Protein AF-0000000083249581 (afdb_homodimer)

InterPro domains:
  IPR006015 Universal stress protein A family [PR01438] (3-21)
  IPR006015 Universal stress protein A family [PR01438] (103-115)
  IPR006015 Universal stress protein A family [PR01438] (121-143)
  IPR006016 UspA [PF00582] (4-143)
  IPR014729 Rossmann-like alpha/beta/alpha sandwich fold [G3DSA:3.40.50.620] (2-143)

Secondary structure (DSSP, 8-state):
--EEEEEEE--SSHHHHHHHHHHHHHHHTTSEEEEEEEEEE---EEEETTEEEEPPHHHHHHHHHHHHHHHHHHHHHHTT-TTEEEEEEES-HHHHHHHHHHHTT-SEEEEES--TT--TT-SS-HHHHHHHHH-SS-EEEE-/--EEEEEEE--SSHHHHHHHHHHHHHHHTTSEEEEEEEEEE---EEEETTEEEEPPHHHHHHHHHHHHHHHHHHHHHHTT-TTEEEEEEES-HHHHHHHHHHHTT-SEEEEES--TT--TT-SS-HHHHHHHHH-SS-EEEE-

Nearest PDB structures (foldseek):
  3hgm-assembly1_B  TM=8.437E-01  e=1.711E-11  Halomonas elongata
  3hgm-assembly2_D  TM=8.242E-01  e=2.686E-11  Halomonas elongata
  3hgm-assembly2_C  TM=8.349E-01  e=7.052E-11  Halomonas elongata
  1mjh-assembly1_B  TM=8.431E-01  e=8.136E-10  Methanocaldococcus jannaschii
  3s3t-assembly1_A  TM=7.677E-01  e=1.258E-10  Lactiplantibacillus plantarum

Structure (mmCIF, N/CA/C/O backbone):
data_AF-0000000083249581-model_v1
#
loop_
_entity.id
_entity.type
_entity.pdbx_description
1 polymer 'Nucleotide-binding universal stress UspA family protein'
#
loop_
_atom_site.group_PDB
_atom_site.id
_atom_site.type_symbol
_atom_site.label_atom_id
_atom_site.label_alt_id
_atom_site.label_comp_id
_atom_site.label_asym_id
_atom_site.label_entity_id
_atom_site.label_seq_id
_atom_site.pdbx_PDB_ins_code
_atom_site.Cartn_x
_atom_site.Cartn_y
_atom_site.Cartn_z
_atom_site.occupancy
_atom_site.B_iso_or_equiv
_atom_site.auth_seq_id
_atom_site.auth_comp_id
_atom_site.auth_asym_id
_atom_site.auth_atom_id
_atom_site.pdbx_PDB_model_num
ATOM 1 N N . MET A 1 1 ? -1.141 10.315 -16.444 1 80.15 1 MET A N 1
ATOM 2 C CA . MET A 1 1 ? -0.733 10.353 -15.042 1 80.15 1 MET A CA 1
ATOM 3 C C . MET A 1 1 ? -1.439 9.265 -14.24 1 80.15 1 MET A C 1
ATOM 5 O O . MET A 1 1 ? -2.608 8.964 -14.489 1 80.15 1 MET A O 1
ATOM 9 N N . LEU A 1 2 ? -0.622 8.545 -13.414 1 88.53 2 LEU A N 1
ATOM 10 C CA . LEU A 1 2 ? -1.16 7.37 -12.737 1 88.53 2 LEU A CA 1
ATOM 11 C C . LEU A 1 2 ? -1.996 7.774 -11.527 1 88.53 2 LEU A C 1
ATOM 13 O O . LEU A 1 2 ? -3.079 7.228 -11.305 1 88.53 2 LEU A O 1
ATOM 17 N N . PHE A 1 3 ? -1.445 8.851 -10.823 1 94.12 3 PHE A N 1
ATOM 18 C CA . PHE A 1 3 ? -2.139 9.336 -9.636 1 94.12 3 PHE A CA 1
ATOM 19 C C . PHE A 1 3 ? -2.346 10.844 -9.708 1 94.12 3 PHE A C 1
ATOM 21 O O . PHE A 1 3 ? -1.385 11.613 -9.624 1 94.12 3 PHE A O 1
ATOM 28 N N . SER A 1 4 ? -3.568 11.295 -9.754 1 96.62 4 SER A N 1
ATOM 29 C CA . SER A 1 4 ? -3.852 12.722 -9.851 1 96.62 4 SER A CA 1
ATOM 30 C C . SER A 1 4 ? -3.38 13.466 -8.606 1 96.62 4 SER A C 1
ATOM 32 O O . SER A 1 4 ? -2.707 14.494 -8.708 1 96.62 4 SER A O 1
ATOM 34 N N . HIS A 1 5 ? -3.688 12.913 -7.495 1 98.43 5 HIS A N 1
ATOM 35 C CA . HIS A 1 5 ? -3.352 13.526 -6.215 1 98.43 5 HIS A CA 1
ATOM 36 C C . HIS A 1 5 ? -2.833 12.487 -5.227 1 98.43 5 HIS A C 1
ATOM 38 O O . HIS A 1 5 ? -3.548 11.546 -4.875 1 98.43 5 HIS A O 1
ATOM 44 N N . VAL A 1 6 ? -1.594 12.684 -4.803 1 98.75 6 VAL A N 1
ATOM 45 C CA . VAL A 1 6 ? -0.974 11.836 -3.789 1 98.75 6 VAL A CA 1
ATOM 46 C C . VA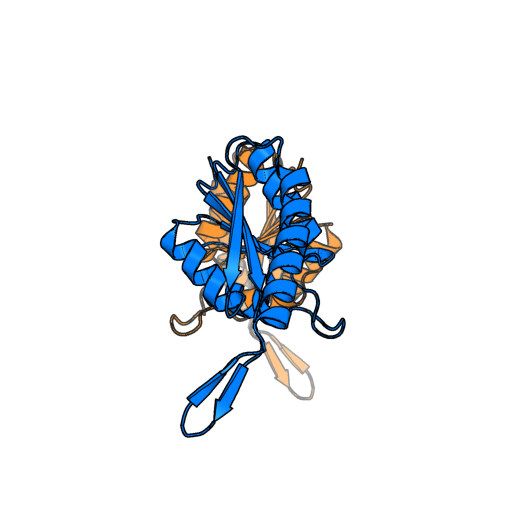L A 1 6 ?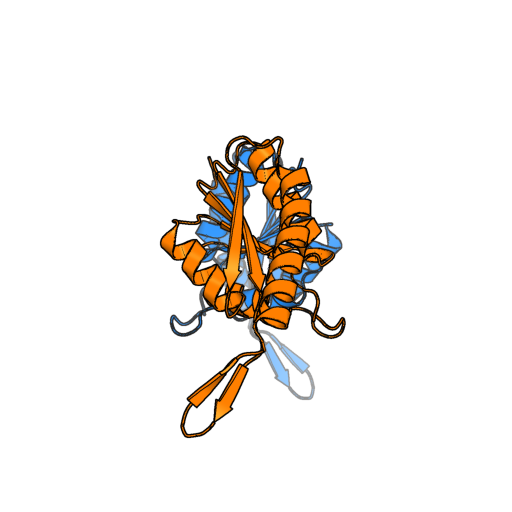 -0.987 12.55 -2.44 1 98.75 6 VAL A C 1
ATOM 48 O O . VAL A 1 6 ? -0.645 13.732 -2.352 1 98.75 6 VAL A O 1
ATOM 51 N N . VAL A 1 7 ? -1.428 11.817 -1.464 1 98.92 7 VAL A N 1
ATOM 52 C CA . VAL A 1 7 ? -1.401 12.321 -0.095 1 98.92 7 VAL A CA 1
ATOM 53 C C . VAL A 1 7 ? -0.457 11.469 0.751 1 98.92 7 VAL A C 1
ATOM 55 O O . VAL A 1 7 ? -0.512 10.238 0.704 1 98.92 7 VAL A O 1
ATOM 58 N N . THR A 1 8 ? 0.414 12.105 1.499 1 98.88 8 THR A N 1
ATOM 59 C CA . THR A 1 8 ? 1.308 11.362 2.38 1 98.88 8 THR A CA 1
ATOM 60 C C . THR A 1 8 ? 1.216 11.885 3.811 1 98.88 8 THR A C 1
ATOM 62 O O . THR A 1 8 ? 1.082 13.091 4.029 1 98.88 8 THR A O 1
ATOM 65 N N . ALA A 1 9 ? 1.216 10.945 4.731 1 98.75 9 ALA A N 1
ATOM 66 C CA . ALA A 1 9 ? 1.284 11.281 6.151 1 98.75 9 ALA A CA 1
ATOM 67 C C . ALA A 1 9 ? 2.728 11.504 6.593 1 98.75 9 ALA A C 1
ATOM 69 O O . ALA A 1 9 ? 3.631 10.773 6.179 1 98.75 9 ALA A O 1
ATOM 70 N N . PHE A 1 10 ? 2.93 12.496 7.455 1 98.83 10 PHE A N 1
ATOM 71 C CA . PHE A 1 10 ? 4.287 12.826 7.875 1 98.83 10 PHE A CA 1
ATOM 72 C C . PHE A 1 10 ? 4.327 13.163 9.361 1 98.83 10 PHE A C 1
ATOM 74 O O . PHE A 1 10 ? 3.661 14.099 9.808 1 98.83 10 PHE A O 1
ATOM 81 N N . ASP A 1 11 ? 5.104 12.432 10.105 1 98.03 11 ASP A N 1
ATOM 82 C CA . ASP A 1 11 ? 5.182 12.703 11.538 1 98.03 11 ASP A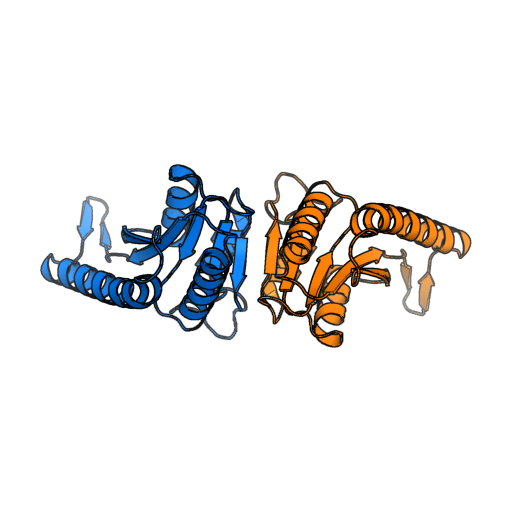 CA 1
ATOM 83 C C . ASP A 1 11 ? 6.633 12.842 11.992 1 98.03 11 ASP A C 1
ATOM 85 O O . ASP A 1 11 ? 6.912 12.875 13.193 1 98.03 11 ASP A O 1
ATOM 89 N N . GLY A 1 12 ? 7.576 12.783 11.014 1 98 12 GLY A N 1
ATOM 90 C CA . GLY A 1 12 ? 8.984 12.975 11.321 1 98 12 GLY A CA 1
ATOM 91 C C . GLY A 1 12 ? 9.711 11.678 11.622 1 98 12 GLY A C 1
ATOM 92 O O . GLY A 1 12 ? 10.926 11.676 11.833 1 98 12 GLY A O 1
ATOM 93 N N . SER A 1 13 ? 9.013 10.544 11.715 1 97.44 13 SER A N 1
ATOM 94 C CA . SER A 1 13 ? 9.664 9.252 11.91 1 97.44 13 SER A CA 1
ATOM 95 C C . SER A 1 13 ? 10.484 8.856 10.687 1 97.44 13 SER A C 1
ATOM 97 O O . SER A 1 13 ? 10.342 9.453 9.617 1 97.44 13 SER A O 1
ATOM 99 N N . VAL A 1 14 ? 11.298 7.919 10.801 1 96.89 14 VAL A N 1
ATOM 100 C CA . VAL A 1 14 ? 12.146 7.411 9.728 1 96.89 14 VAL A CA 1
ATOM 101 C C . VAL A 1 14 ? 11.278 6.92 8.572 1 96.89 14 VAL A C 1
ATOM 103 O O . VAL A 1 14 ? 11.549 7.23 7.409 1 96.89 14 VAL A O 1
ATOM 106 N N . GLN A 1 15 ? 10.183 6.264 8.911 1 97.44 15 GLN A N 1
ATOM 107 C CA . GLN A 1 15 ? 9.347 5.708 7.852 1 97.44 15 GLN A CA 1
ATOM 108 C C . GLN A 1 15 ? 8.521 6.798 7.174 1 97.44 15 GLN A C 1
ATOM 110 O O . GLN A 1 15 ? 8.189 6.687 5.992 1 97.44 15 GLN A O 1
ATOM 115 N N . ALA A 1 16 ? 8.168 7.814 7.941 1 98.5 16 ALA A N 1
ATOM 116 C CA . ALA A 1 16 ? 7.467 8.932 7.314 1 98.5 16 ALA A CA 1
ATOM 117 C C . ALA A 1 16 ? 8.362 9.642 6.302 1 98.5 16 ALA A C 1
ATOM 119 O O . ALA A 1 16 ? 7.897 10.062 5.24 1 98.5 16 ALA A O 1
ATOM 120 N N . TRP A 1 17 ? 9.625 9.763 6.621 1 98.73 17 TRP A N 1
ATOM 121 C CA . TRP A 1 17 ? 10.573 10.359 5.685 1 98.73 17 TRP A CA 1
ATOM 122 C C . TRP A 1 17 ? 10.719 9.496 4.436 1 98.73 17 TRP A C 1
ATOM 124 O O . TRP A 1 17 ? 10.734 10.012 3.316 1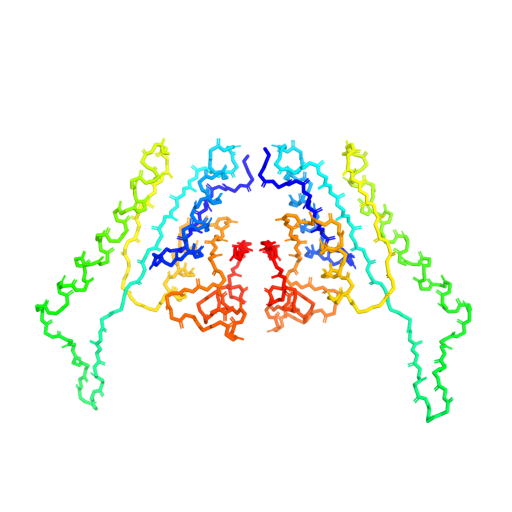 98.73 17 TRP A O 1
ATOM 134 N N . ARG A 1 18 ? 10.811 8.251 4.59 1 98.27 18 ARG A N 1
ATOM 135 C CA . ARG A 1 18 ? 10.897 7.348 3.446 1 98.27 18 ARG A CA 1
ATOM 136 C C . ARG A 1 18 ? 9.642 7.436 2.584 1 98.27 18 ARG A C 1
ATOM 138 O O . ARG A 1 18 ? 9.727 7.454 1.354 1 98.27 18 ARG A O 1
ATOM 145 N N . ALA A 1 19 ? 8.495 7.477 3.262 1 98.74 19 ALA A N 1
ATOM 146 C CA . ALA A 1 19 ? 7.235 7.611 2.536 1 98.74 19 ALA A CA 1
ATOM 147 C C . ALA A 1 19 ? 7.205 8.899 1.719 1 98.74 19 ALA A C 1
ATOM 149 O O . ALA A 1 19 ? 6.788 8.897 0.559 1 98.74 19 ALA A O 1
ATOM 150 N N . LEU A 1 20 ? 7.646 9.948 2.333 1 98.84 20 LEU A N 1
ATOM 151 C CA . LEU A 1 20 ? 7.7 11.228 1.636 1 98.84 20 LEU A CA 1
ATOM 152 C C . LEU A 1 20 ? 8.628 11.152 0.429 1 98.84 20 LEU A C 1
ATOM 154 O O . LEU A 1 20 ? 8.305 11.671 -0.642 1 98.84 20 LEU A O 1
ATOM 158 N N . GLU A 1 21 ? 9.758 10.507 0.6 1 98.26 21 GLU A N 1
ATOM 159 C CA . GLU A 1 21 ? 10.7 10.369 -0.507 1 98.26 21 GLU A CA 1
ATOM 160 C C . GLU A 1 21 ? 10.072 9.613 -1.675 1 98.26 21 GLU A C 1
ATOM 162 O O . GLU A 1 21 ? 10.262 9.984 -2.835 1 98.26 21 GLU A O 1
ATOM 167 N N . TYR A 1 22 ? 9.334 8.588 -1.366 1 97.66 22 TYR A N 1
ATOM 168 C CA . TYR A 1 22 ? 8.637 7.855 -2.417 1 97.66 22 TYR A CA 1
ATOM 169 C C . TYR A 1 22 ? 7.604 8.738 -3.106 1 97.66 22 TYR A C 1
ATOM 171 O O . TYR A 1 22 ? 7.5 8.74 -4.334 1 97.66 22 TYR A O 1
ATOM 179 N N . ALA A 1 23 ? 6.857 9.461 -2.315 1 98.3 23 ALA A N 1
ATOM 180 C CA . ALA A 1 23 ? 5.846 10.356 -2.873 1 98.3 23 ALA A CA 1
ATOM 181 C C . ALA A 1 23 ? 6.483 11.402 -3.784 1 98.3 23 ALA A C 1
ATOM 183 O O . ALA A 1 23 ? 5.954 11.705 -4.856 1 98.3 23 ALA A O 1
ATOM 184 N N . ILE A 1 24 ? 7.612 11.902 -3.359 1 98.21 24 ILE A N 1
ATOM 185 C CA . ILE A 1 24 ? 8.353 12.882 -4.146 1 98.21 24 ILE A CA 1
ATOM 186 C C . ILE A 1 24 ? 8.797 12.255 -5.466 1 98.21 24 ILE A C 1
ATOM 188 O O . ILE A 1 24 ? 8.65 12.862 -6.529 1 98.21 24 ILE A O 1
ATOM 192 N N . LYS A 1 25 ? 9.304 11.062 -5.416 1 96.16 25 LYS A N 1
ATOM 193 C CA . LYS A 1 25 ? 9.771 10.381 -6.62 1 96.16 25 LYS A CA 1
ATOM 194 C C . LYS A 1 25 ? 8.623 10.146 -7.599 1 96.16 25 LYS A C 1
ATOM 196 O O . LYS A 1 25 ? 8.807 10.244 -8.814 1 96.16 25 LYS A O 1
ATOM 201 N N . LEU A 1 26 ? 7.437 9.834 -7.055 1 95.31 26 LEU A N 1
ATOM 202 C CA . LEU A 1 26 ? 6.272 9.682 -7.92 1 95.31 26 LEU A CA 1
ATOM 203 C C . LEU A 1 26 ? 5.954 10.988 -8.639 1 95.31 26 LEU A C 1
ATOM 205 O O . LEU A 1 26 ? 5.662 10.987 -9.837 1 95.31 26 LEU A O 1
ATOM 209 N N . ALA A 1 27 ? 6.035 12.048 -7.93 1 95.68 27 ALA A N 1
ATOM 210 C CA . ALA A 1 27 ? 5.769 13.362 -8.509 1 95.68 27 ALA A CA 1
ATOM 211 C C . ALA A 1 27 ? 6.845 13.744 -9.521 1 95.68 27 ALA A C 1
ATOM 213 O O . ALA A 1 27 ? 6.535 14.222 -10.615 1 95.68 27 ALA A O 1
ATOM 214 N N . GLU A 1 28 ? 8.076 13.462 -9.162 1 94.45 28 GLU A N 1
ATOM 215 C CA . GLU A 1 28 ? 9.21 13.823 -10.008 1 94.45 28 GLU A CA 1
ATOM 216 C C . GLU A 1 28 ? 9.188 13.048 -11.322 1 94.45 28 GLU A C 1
ATOM 218 O O . GLU A 1 28 ? 9.674 13.535 -12.345 1 94.45 28 GLU A O 1
ATOM 223 N N . ASN A 1 29 ? 8.608 11.92 -11.273 1 91.27 29 ASN A N 1
ATOM 224 C CA . ASN A 1 29 ? 8.583 11.072 -12.461 1 91.27 29 ASN A CA 1
ATOM 225 C C . ASN A 1 29 ? 7.268 11.212 -13.222 1 91.27 29 ASN A C 1
ATOM 227 O O . ASN A 1 29 ? 6.937 10.371 -14.059 1 91.27 29 ASN A O 1
ATOM 231 N N . GLY A 1 30 ? 6.465 12.195 -12.81 1 90.24 30 GLY A N 1
ATOM 232 C CA . GLY A 1 30 ? 5.256 12.519 -13.549 1 90.24 30 GLY A CA 1
ATOM 233 C C . GLY A 1 30 ? 4.109 11.567 -13.266 1 90.24 30 GLY A C 1
ATOM 234 O O . GLY A 1 30 ? 3.169 11.466 -14.058 1 90.24 30 GLY A O 1
ATOM 235 N N . LEU A 1 31 ? 4.16 10.865 -12.2 1 92.95 31 LEU A N 1
ATOM 236 C CA . LEU A 1 31 ? 3.105 9.904 -11.895 1 92.95 31 LEU A CA 1
ATOM 237 C C . LEU A 1 31 ? 2.08 10.508 -10.94 1 92.95 31 LEU A C 1
ATOM 239 O O . LEU A 1 31 ? 0.977 9.977 -10.79 1 92.95 31 LEU A O 1
ATOM 243 N N . ALA A 1 32 ? 2.526 11.562 -10.266 1 94.98 32 ALA A N 1
ATOM 244 C CA . ALA A 1 32 ? 1.623 12.306 -9.392 1 94.98 32 ALA A CA 1
ATOM 245 C C . ALA A 1 32 ? 1.511 13.763 -9.832 1 94.98 32 ALA A C 1
ATOM 247 O O . ALA A 1 32 ? 2.524 14.436 -10.036 1 94.98 32 ALA A O 1
ATOM 248 N N . GLU A 1 33 ? 0.348 14.2 -9.954 1 96.03 33 GLU A N 1
ATOM 249 C CA . GLU A 1 33 ? 0.143 15.589 -10.353 1 96.03 33 GLU A CA 1
ATOM 250 C C . GLU A 1 33 ? 0.302 16.534 -9.165 1 96.03 33 GLU A C 1
ATOM 252 O O . GLU A 1 33 ? 0.879 17.615 -9.298 1 96.03 33 GLU A O 1
ATOM 257 N N . ARG A 1 34 ? -0.257 16.156 -8.117 1 97.83 34 ARG A N 1
ATOM 258 C CA . ARG A 1 34 ? -0.232 16.938 -6.885 1 97.83 34 ARG A CA 1
ATOM 259 C C . ARG A 1 34 ? 0.229 16.088 -5.706 1 97.83 34 ARG A C 1
ATOM 261 O O . ARG A 1 34 ? -0.067 14.893 -5.642 1 97.83 34 ARG A O 1
ATOM 268 N N . LEU A 1 35 ? 0.924 16.743 -4.81 1 98.69 35 LEU A N 1
ATOM 269 C CA . LEU A 1 35 ? 1.357 16.092 -3.578 1 98.69 35 LEU A CA 1
ATOM 270 C C . LEU A 1 35 ? 0.933 16.903 -2.358 1 98.69 35 LEU A C 1
ATOM 272 O O . LEU A 1 35 ? 1.23 18.096 -2.266 1 98.69 35 LEU A O 1
ATOM 276 N N . SER A 1 36 ? 0.183 16.293 -1.5 1 98.9 36 SER A N 1
ATOM 277 C CA . SER A 1 36 ? -0.095 16.887 -0.196 1 98.9 36 SER A CA 1
ATOM 278 C C . SER A 1 36 ? 0.652 16.156 0.915 1 98.9 36 SER A C 1
ATOM 280 O O . SER A 1 36 ? 0.554 14.933 1.035 1 98.9 36 SER A O 1
ATOM 282 N N . VAL A 1 37 ? 1.391 16.901 1.689 1 98.93 37 VAL A N 1
ATOM 283 C CA . VAL A 1 37 ? 2.05 16.378 2.881 1 98.93 37 VAL A CA 1
ATOM 284 C C . VAL A 1 37 ? 1.265 16.784 4.126 1 98.93 37 VAL A C 1
ATOM 286 O O . VAL A 1 37 ? 1.13 17.974 4.421 1 98.93 37 VAL A O 1
ATOM 289 N N . VAL A 1 38 ? 0.8 15.793 4.864 1 98.9 38 VAL A N 1
ATOM 290 C CA . VAL A 1 38 ? -0.147 16.052 5.944 1 98.9 38 VAL A CA 1
ATOM 291 C C . VAL A 1 38 ? 0.489 15.697 7.285 1 98.9 38 VAL A C 1
ATOM 293 O O . VAL A 1 38 ? 1.002 14.589 7.462 1 98.9 38 VAL A O 1
ATOM 296 N N . HIS A 1 39 ? 0.474 16.585 8.171 1 98.83 39 HIS A N 1
ATOM 297 C CA . HIS A 1 39 ? 0.806 16.331 9.569 1 98.83 39 HIS A CA 1
ATOM 298 C C . HIS A 1 39 ? -0.386 16.608 10.478 1 98.83 39 HIS A C 1
ATOM 300 O O . HIS A 1 39 ? -1.026 17.656 10.367 1 98.83 39 HIS A O 1
ATOM 306 N N . VAL A 1 40 ? -0.663 15.659 11.334 1 98.22 40 VAL A N 1
ATOM 307 C CA . VAL A 1 40 ? -1.753 15.78 12.296 1 98.22 40 VAL A CA 1
ATOM 308 C C . VAL A 1 40 ? -1.191 15.796 13.715 1 98.22 40 VAL A C 1
ATOM 310 O O . VAL A 1 40 ? -0.411 14.918 14.09 1 98.22 40 VAL A O 1
ATOM 313 N N . TYR A 1 41 ? -1.508 16.761 14.447 1 96.05 41 TYR A N 1
ATOM 314 C CA . TYR A 1 41 ? -1.096 16.814 15.845 1 96.05 41 TYR A CA 1
ATOM 315 C C . TYR A 1 41 ? -2.308 16.827 16.77 1 96.05 41 TYR A C 1
ATOM 317 O O . TYR A 1 41 ? -3.422 17.135 16.34 1 96.05 41 TYR A O 1
ATOM 325 N N . ASN A 1 42 ? -2.08 16.358 17.951 1 90.62 42 ASN A N 1
ATOM 326 C CA . ASN A 1 42 ? -3.164 16.301 18.926 1 90.62 42 ASN A CA 1
ATOM 327 C C . ASN A 1 42 ? -2.879 17.188 20.134 1 90.62 42 ASN A C 1
ATOM 329 O O . ASN A 1 42 ? -1.735 17.283 20.584 1 90.62 42 ASN A O 1
ATOM 333 N N . VAL A 1 43 ? -3.884 17.821 20.636 1 89.08 43 VAL A N 1
ATOM 334 C CA . VAL A 1 43 ? -3.831 18.589 21.876 1 89.08 43 VAL A CA 1
ATOM 335 C C . VAL A 1 43 ? -4.474 17.789 23.007 1 89.08 43 VAL A C 1
ATOM 337 O O . VAL A 1 43 ? -5.624 17.359 22.895 1 89.08 43 VAL A O 1
ATOM 340 N N . PRO A 1 44 ? -3.687 17.582 24.067 1 88.38 44 PRO A N 1
ATOM 341 C CA . PRO A 1 44 ? -4.271 16.858 25.198 1 88.38 44 PRO A CA 1
ATOM 342 C C . PRO A 1 44 ? -5.509 17.549 25.765 1 88.38 44 PRO A C 1
ATOM 344 O O . PRO A 1 44 ? -5.568 18.78 25.808 1 88.38 44 PRO A O 1
ATOM 347 N N . TYR A 1 45 ? -6.523 16.764 26.034 1 86.05 45 TYR A N 1
ATOM 348 C CA . TYR A 1 45 ? -7.72 17.291 26.681 1 86.05 45 TYR A CA 1
ATOM 349 C C . TYR A 1 45 ? -8.283 16.291 27.683 1 86.05 45 TYR A C 1
ATOM 351 O O . TYR A 1 45 ? -7.906 15.117 27.677 1 86.05 45 TYR A O 1
ATOM 359 N N . MET A 1 46 ? -8.942 16.731 28.737 1 89.4 46 MET A N 1
ATOM 360 C CA . MET A 1 46 ? -9.658 15.916 29.713 1 89.4 46 MET A CA 1
ATOM 361 C C . MET A 1 46 ? -11.161 16.157 29.626 1 89.4 46 MET A C 1
ATOM 363 O O . MET A 1 46 ? -11.601 17.289 29.417 1 89.4 46 MET A O 1
ATOM 367 N N . VAL A 1 47 ? -11.839 15.026 29.545 1 87.49 47 VAL A N 1
ATOM 368 C CA . VAL A 1 47 ? -13.294 15.143 29.53 1 87.49 47 VAL A CA 1
ATOM 369 C C . VAL A 1 47 ? -13.841 14.959 30.944 1 87.49 47 VAL A C 1
ATOM 371 O O . VAL A 1 47 ? -13.566 13.949 31.596 1 87.49 47 VAL A O 1
ATOM 374 N N . VAL A 1 48 ? -14.435 15.946 31.45 1 90.07 48 VAL A N 1
ATOM 375 C CA . VAL A 1 48 ? -15.159 15.875 32.715 1 90.07 48 VAL A CA 1
ATOM 376 C C . VAL A 1 48 ? -16.661 15.964 32.456 1 90.07 48 VAL A C 1
ATOM 378 O O . VAL A 1 48 ? -17.089 16.439 31.402 1 90.07 48 VAL A O 1
ATOM 381 N N . PRO A 1 49 ? -17.443 15.249 33.303 1 88.52 49 PRO A N 1
ATOM 382 C CA . PRO A 1 49 ? -18.889 15.156 33.092 1 88.52 49 PRO A CA 1
ATOM 383 C C . PRO A 1 49 ? -19.489 16.444 32.533 1 88.52 49 PRO A C 1
ATOM 385 O O . PRO A 1 49 ? -20.409 16.396 31.713 1 88.52 49 PRO A O 1
ATOM 388 N N . GLU A 1 50 ? -18.914 17.665 32.881 1 89.59 50 GLU A N 1
ATOM 389 C CA . GLU A 1 50 ? -19.565 18.921 32.52 1 89.59 50 GLU A CA 1
ATOM 390 C C . GLU A 1 50 ? -18.789 19.65 31.427 1 89.59 50 GLU A C 1
ATOM 392 O O . GLU A 1 50 ? -19.265 20.647 30.88 1 89.59 50 GLU A O 1
ATOM 397 N N . ALA A 1 51 ? -17.637 19.243 31.1 1 89.68 51 ALA A N 1
ATOM 398 C CA . ALA A 1 51 ? -16.866 20.031 30.141 1 89.68 51 ALA A CA 1
ATOM 399 C C . ALA A 1 51 ? -15.679 19.235 29.607 1 89.68 51 ALA A C 1
ATOM 401 O O . ALA A 1 51 ? -15.283 18.227 30.197 1 89.68 51 ALA A O 1
ATOM 402 N N . THR A 1 52 ? -15.209 19.594 28.385 1 87.06 52 THR A N 1
ATOM 403 C CA . THR A 1 52 ? -13.887 19.204 27.908 1 87.06 52 THR A CA 1
ATOM 404 C C . THR A 1 52 ? -12.857 20.286 28.223 1 87.06 52 THR A C 1
ATOM 406 O O . THR A 1 52 ? -13.045 21.451 27.866 1 87.06 52 THR A O 1
ATOM 409 N N . ILE A 1 53 ? -11.864 19.993 29.015 1 89.47 53 ILE A N 1
ATOM 410 C CA . ILE A 1 53 ? -10.813 20.932 29.391 1 89.47 53 ILE A CA 1
ATOM 411 C C . ILE A 1 53 ? -9.565 20.673 28.551 1 89.47 53 ILE A C 1
ATOM 413 O O . ILE A 1 53 ? -9.001 19.577 28.589 1 89.47 53 ILE A O 1
ATOM 417 N N . TYR A 1 54 ? -9.211 21.754 27.834 1 86.69 54 TYR A N 1
ATOM 418 C CA . TYR A 1 54 ? -8.016 21.654 27.004 1 86.69 54 TYR A CA 1
ATOM 419 C C . TYR A 1 54 ? -6.786 22.146 27.757 1 86.69 54 TYR A C 1
ATOM 421 O O . TYR A 1 54 ? -6.903 22.915 28.714 1 86.69 54 TYR A O 1
ATOM 429 N N . ALA A 1 55 ? -5.694 21.718 27.259 1 89.19 55 ALA A N 1
ATOM 430 C CA . ALA A 1 55 ? -4.429 22.209 27.799 1 89.19 55 ALA A CA 1
ATOM 431 C C . ALA A 1 55 ? -4.369 23.733 27.755 1 89.19 55 ALA A C 1
ATOM 433 O O . ALA A 1 55 ? -5.053 24.365 26.946 1 89.19 55 ALA A O 1
ATOM 434 N N . PRO A 1 56 ? -3.523 24.321 28.68 1 91.72 56 PRO A N 1
ATOM 435 C CA . PRO A 1 56 ? -3.367 25.778 28.662 1 91.72 56 PRO A CA 1
ATOM 436 C C . PRO A 1 56 ? -2.946 26.309 27.293 1 91.72 56 PRO A C 1
ATOM 438 O O . PRO A 1 56 ? -2.301 25.595 26.522 1 91.72 56 PRO A O 1
ATOM 441 N N . ALA A 1 57 ? -3.322 27.51 26.97 1 92.57 57 ALA A N 1
ATOM 442 C CA . ALA A 1 57 ? -3.08 28.151 25.68 1 92.57 57 ALA A CA 1
ATOM 443 C C . ALA A 1 57 ? -1.599 28.107 25.315 1 92.57 57 ALA A C 1
ATOM 445 O O . ALA A 1 57 ? -1.246 27.92 24.148 1 92.57 57 ALA A O 1
ATOM 446 N N . GLU A 1 58 ? -0.833 28.3 26.344 1 94.23 58 GLU A N 1
ATOM 447 C CA . GLU A 1 58 ? 0.608 28.296 26.109 1 94.23 58 GLU A CA 1
ATOM 448 C C . GLU A 1 58 ? 1.084 26.929 25.624 1 94.23 58 GLU A C 1
ATOM 450 O O . GLU A 1 58 ? 1.911 26.841 24.714 1 94.23 58 GLU A O 1
ATOM 455 N N . LEU A 1 59 ? 0.554 25.943 26.206 1 93.39 59 LEU A N 1
ATOM 456 C CA . LEU A 1 59 ? 0.921 24.588 25.813 1 93.39 59 LEU A CA 1
ATOM 457 C C . LEU A 1 59 ? 0.381 24.259 24.425 1 93.39 59 LEU A C 1
ATOM 459 O O . LEU A 1 59 ? 1.06 23.608 23.628 1 93.39 59 LEU A O 1
ATOM 463 N N . GLN A 1 60 ? -0.743 24.698 24.152 1 94.28 60 GLN A N 1
ATOM 464 C CA . GLN A 1 60 ? -1.331 24.496 22.832 1 94.28 60 GLN A CA 1
ATOM 465 C C . GLN A 1 60 ? -0.483 25.153 21.746 1 94.28 60 GLN A C 1
ATOM 467 O O . GLN A 1 60 ? -0.244 24.558 20.693 1 94.28 60 GLN A O 1
ATOM 472 N N . LYS A 1 61 ? -0.064 26.345 22.003 1 96.01 61 LYS A N 1
ATOM 473 C CA . LYS A 1 61 ? 0.77 27.067 21.046 1 96.01 61 LYS A CA 1
ATOM 474 C C . LYS A 1 61 ? 2.098 26.348 20.823 1 96.01 61 LYS A C 1
ATOM 476 O O . LYS A 1 61 ? 2.587 26.273 19.694 1 96.01 61 LYS A O 1
ATOM 481 N N . GLU A 1 62 ? 2.611 25.89 21.869 1 95.88 62 GLU A N 1
ATOM 482 C CA . GLU A 1 62 ? 3.867 25.152 21.763 1 95.88 62 GLU A CA 1
ATOM 483 C C . GLU A 1 62 ? 3.71 23.92 20.877 1 95.88 62 GLU A C 1
ATOM 485 O O . GLU A 1 62 ? 4.576 23.631 20.048 1 95.88 62 GLU A O 1
ATOM 490 N N . MET A 1 63 ? 2.638 23.223 21.06 1 95.61 63 MET A N 1
ATOM 491 C CA . MET A 1 63 ? 2.375 22.03 20.261 1 95.61 63 MET A CA 1
ATOM 492 C C . MET A 1 63 ? 2.186 22.39 18.791 1 95.61 63 MET A C 1
ATOM 494 O O . MET A 1 63 ? 2.716 21.713 17.908 1 95.61 63 MET A O 1
ATOM 498 N N . TYR A 1 64 ? 1.509 23.405 18.57 1 97.03 64 TYR A N 1
ATOM 499 C CA . TYR A 1 64 ? 1.306 23.9 17.213 1 97.03 64 TYR A CA 1
ATOM 500 C C . TYR A 1 64 ? 2.634 24.281 16.568 1 97.03 64 TYR A C 1
ATOM 502 O O . TYR A 1 64 ? 2.91 23.898 15.428 1 97.03 64 TYR A O 1
ATOM 510 N N . ASP A 1 65 ? 3.416 25.057 17.291 1 98.17 65 ASP A N 1
ATOM 511 C CA . ASP A 1 65 ? 4.692 25.527 16.762 1 98.17 65 ASP A CA 1
ATOM 512 C C . ASP A 1 65 ? 5.61 24.356 16.419 1 98.17 65 ASP A C 1
ATOM 514 O O . ASP A 1 65 ? 6.295 24.377 15.394 1 98.17 65 ASP A O 1
ATOM 518 N N . ARG A 1 66 ? 5.599 23.407 17.242 1 97.44 66 ARG A N 1
ATOM 519 C CA . ARG A 1 66 ? 6.406 22.217 16.994 1 97.44 66 ARG A CA 1
ATOM 520 C C . ARG A 1 66 ? 5.92 21.474 15.754 1 97.44 66 ARG A C 1
ATOM 522 O O . ARG A 1 66 ? 6.727 21.019 14.941 1 97.44 66 ARG A O 1
ATOM 529 N N . ALA A 1 67 ? 4.657 21.348 15.651 1 98.06 67 ALA A N 1
ATOM 530 C CA . ALA A 1 67 ? 4.056 20.685 14.496 1 98.06 67 ALA A CA 1
ATOM 531 C C . ALA A 1 67 ? 4.38 21.431 13.205 1 98.06 67 ALA A C 1
ATOM 533 O O . ALA A 1 67 ? 4.716 20.814 12.191 1 98.06 67 ALA A O 1
ATOM 534 N N . GLU A 1 68 ? 4.291 22.674 13.259 1 98.39 68 GLU A N 1
ATOM 535 C CA . GLU A 1 68 ? 4.591 23.512 12.102 1 98.39 68 GLU A CA 1
ATOM 536 C C . GLU A 1 68 ? 6.055 23.384 11.693 1 98.39 68 GLU A C 1
ATOM 538 O O . GLU A 1 68 ? 6.369 23.31 10.503 1 98.39 68 GLU A O 1
ATOM 543 N N . ALA A 1 69 ? 6.894 23.418 12.675 1 98.56 69 ALA A N 1
ATOM 544 C CA . ALA A 1 69 ? 8.324 23.296 12.404 1 98.56 69 ALA A CA 1
ATOM 545 C C . ALA A 1 69 ? 8.646 21.956 11.749 1 98.56 69 ALA A C 1
ATOM 547 O O . ALA A 1 69 ? 9.448 21.891 10.814 1 98.56 69 ALA A O 1
ATOM 548 N N . LEU A 1 70 ? 8.042 20.972 12.241 1 98.26 70 LEU A N 1
ATOM 549 C CA . LEU A 1 70 ? 8.237 19.64 11.68 1 98.26 70 LEU A CA 1
ATOM 550 C C . LEU A 1 70 ? 7.78 19.59 10.226 1 98.26 70 LEU A C 1
ATOM 552 O O . LEU A 1 70 ? 8.511 19.108 9.357 1 98.26 70 LEU A O 1
ATOM 556 N N . LEU A 1 71 ? 6.602 20.065 10.002 1 98.6 71 LEU A N 1
ATOM 557 C CA . LEU A 1 71 ? 6.054 20.067 8.65 1 98.6 71 LEU A CA 1
ATOM 558 C C . LEU A 1 71 ? 6.904 20.925 7.719 1 98.6 71 LEU A C 1
ATOM 560 O O . LEU A 1 71 ? 7.05 20.609 6.536 1 98.6 71 LEU A O 1
ATOM 564 N N . ALA A 1 72 ? 7.484 21.991 8.23 1 98.53 72 ALA A N 1
ATOM 565 C CA . ALA A 1 72 ? 8.343 22.867 7.438 1 98.53 72 ALA A CA 1
ATOM 566 C C . ALA A 1 72 ? 9.571 22.117 6.93 1 98.53 72 ALA A C 1
ATOM 568 O O . ALA A 1 72 ? 10.074 22.403 5.84 1 98.53 72 ALA A O 1
ATOM 569 N N . GLU A 1 73 ? 10.061 21.222 7.689 1 98.41 73 GLU A N 1
ATOM 570 C CA . GLU A 1 73 ? 11.17 20.389 7.234 1 98.41 73 GLU A CA 1
ATOM 571 C C . GLU A 1 73 ? 10.784 19.584 5.996 1 98.41 73 GLU A C 1
ATOM 573 O O . GLU A 1 73 ? 11.576 19.455 5.061 1 98.41 73 GLU A O 1
ATOM 578 N N . ALA A 1 74 ? 9.586 19.022 6 1 98.64 74 ALA A N 1
ATOM 579 C CA . ALA A 1 74 ? 9.076 18.328 4.82 1 98.64 74 ALA A CA 1
ATOM 580 C C . ALA A 1 74 ? 8.929 19.286 3.641 1 98.64 74 ALA A C 1
ATOM 582 O O . ALA A 1 74 ? 9.184 18.911 2.494 1 98.64 74 ALA A O 1
ATOM 583 N N . GLY A 1 75 ? 8.503 20.456 3.983 1 98.66 75 GLY A N 1
ATOM 584 C CA . GLY A 1 75 ? 8.346 21.483 2.966 1 98.66 75 GLY A CA 1
ATOM 585 C C . GLY A 1 75 ? 9.636 21.798 2.232 1 98.66 75 GLY A C 1
ATOM 586 O O . GLY A 1 75 ? 9.628 22.014 1.018 1 98.66 75 GLY A O 1
ATOM 587 N N . LYS A 1 76 ? 10.709 21.79 2.927 1 98.61 76 LYS A N 1
ATOM 588 C CA . LYS A 1 76 ? 12.009 22.034 2.31 1 98.61 76 LYS A CA 1
ATOM 589 C C . LYS A 1 76 ? 12.338 20.96 1.277 1 98.61 76 LYS A C 1
ATOM 591 O O . LYS A 1 76 ? 12.919 21.254 0.23 1 98.61 76 LYS A O 1
ATOM 596 N N . ARG A 1 77 ? 11.921 19.767 1.553 1 98.26 77 ARG A N 1
ATOM 597 C CA . ARG A 1 77 ? 12.226 18.641 0.677 1 98.26 77 ARG A CA 1
ATOM 598 C C . ARG A 1 77 ? 11.317 18.638 -0.548 1 98.26 77 ARG A C 1
ATOM 600 O O . ARG A 1 77 ? 11.635 18.012 -1.562 1 98.26 77 ARG A O 1
ATOM 607 N N . THR A 1 78 ? 10.187 19.328 -0.396 1 98.64 78 THR A N 1
ATOM 608 C CA . THR A 1 78 ? 9.225 19.29 -1.492 1 98.64 78 THR A CA 1
ATOM 609 C C . THR A 1 78 ? 9.177 20.632 -2.217 1 98.64 78 THR A C 1
ATOM 611 O O . THR A 1 78 ? 8.361 20.827 -3.119 1 98.64 78 THR A O 1
ATOM 614 N N . ALA A 1 79 ? 10.027 21.548 -1.874 1 98.03 79 ALA A N 1
ATOM 615 C CA . ALA A 1 79 ? 9.974 22.932 -2.337 1 98.03 79 ALA A CA 1
ATOM 616 C C . ALA A 1 79 ? 10.176 23.014 -3.847 1 98.03 79 ALA A C 1
ATOM 618 O O . ALA A 1 79 ? 9.696 23.947 -4.494 1 98.03 79 ALA A O 1
ATOM 619 N N . HIS A 1 80 ? 10.884 22.074 -4.398 1 97.85 80 HIS A N 1
ATOM 620 C CA . HIS A 1 80 ? 11.192 22.087 -5.823 1 97.85 80 HIS A CA 1
ATOM 621 C C . HIS A 1 80 ? 10.016 21.571 -6.646 1 97.85 80 HIS A C 1
ATOM 623 O O . HIS A 1 80 ? 9.993 21.725 -7.869 1 97.85 80 HIS A O 1
ATOM 629 N N . LEU A 1 81 ? 9.026 20.937 -5.957 1 97.69 81 LEU A N 1
ATOM 630 C CA . LEU A 1 81 ? 7.847 20.427 -6.647 1 97.69 81 LEU A CA 1
ATOM 631 C C . LEU A 1 81 ? 6.82 21.535 -6.858 1 97.69 81 LEU A C 1
ATOM 633 O O . LEU A 1 81 ? 6.487 22.266 -5.922 1 97.69 81 LEU A O 1
ATOM 637 N N . LEU A 1 82 ? 6.268 21.691 -7.984 1 93.87 82 LEU A N 1
ATOM 638 C CA . LEU A 1 82 ? 5.381 22.788 -8.353 1 93.87 82 LEU A CA 1
ATOM 639 C C . LEU A 1 82 ? 4.043 22.672 -7.63 1 93.87 82 LEU A C 1
ATOM 641 O O . LEU A 1 82 ? 3.436 23.684 -7.272 1 93.87 82 LEU A O 1
ATOM 645 N N . HIS A 1 83 ? 3.546 21.444 -7.477 1 96.37 83 HIS A N 1
ATOM 646 C CA . HIS A 1 83 ? 2.215 21.252 -6.912 1 96.37 83 HIS A CA 1
ATOM 647 C C . HIS A 1 83 ? 2.275 20.434 -5.626 1 96.37 83 HIS A C 1
ATOM 649 O O . HIS A 1 83 ? 1.521 19.473 -5.46 1 96.37 83 HIS A O 1
ATOM 655 N N . ALA A 1 84 ? 3.145 20.854 -4.731 1 98.33 84 ALA A N 1
ATOM 656 C CA . ALA A 1 84 ? 3.199 20.273 -3.392 1 98.33 84 ALA A CA 1
ATOM 657 C C . ALA A 1 84 ? 2.581 21.214 -2.361 1 98.33 84 ALA A C 1
ATOM 659 O O . ALA A 1 84 ? 2.789 22.428 -2.416 1 98.33 84 ALA A O 1
ATOM 660 N N . LYS A 1 85 ? 1.794 20.653 -1.493 1 98.53 85 LYS A N 1
ATOM 661 C CA . LYS A 1 85 ? 1.162 21.426 -0.428 1 98.53 85 LYS A CA 1
ATOM 662 C C . LYS A 1 85 ? 1.426 20.798 0.937 1 98.53 85 LYS A C 1
ATOM 664 O O . LYS A 1 85 ? 1.473 19.573 1.065 1 98.53 85 LYS A O 1
ATOM 669 N N . LEU A 1 86 ? 1.552 21.665 1.858 1 98.8 86 LEU A N 1
ATOM 670 C CA . LEU A 1 86 ? 1.681 21.258 3.253 1 98.8 86 LEU A CA 1
ATOM 671 C C . LEU A 1 86 ? 0.371 21.471 4.004 1 98.8 86 LEU A C 1
ATOM 673 O O . LEU A 1 86 ? -0.266 22.518 3.867 1 98.8 86 LEU A O 1
ATOM 677 N N . GLU A 1 87 ? -0.002 20.48 4.719 1 98.82 87 GLU A N 1
ATOM 678 C CA . GLU A 1 87 ? -1.25 20.552 5.471 1 98.82 87 GLU A CA 1
ATOM 679 C C . GLU A 1 87 ? -1.032 20.195 6.939 1 98.82 87 GLU A C 1
ATOM 681 O O . GLU A 1 87 ? -0.539 19.109 7.252 1 98.82 87 GLU A O 1
ATOM 686 N N . LEU A 1 88 ? -1.373 21.108 7.813 1 98.74 88 LEU A N 1
ATOM 687 C CA . LEU A 1 88 ? -1.342 20.887 9.254 1 98.74 88 LEU A CA 1
ATOM 688 C C . LEU A 1 88 ? -2.755 20.77 9.817 1 98.74 88 LEU A C 1
ATOM 690 O O . LEU A 1 88 ? -3.585 21.659 9.612 1 98.74 88 LEU A O 1
ATOM 694 N N . MET A 1 89 ? -2.982 19.667 10.495 1 97.9 89 MET A N 1
ATOM 695 C CA . MET A 1 89 ? -4.319 19.44 11.035 1 97.9 89 MET A CA 1
ATOM 696 C C . MET A 1 89 ? -4.25 19.012 12.497 1 97.9 89 MET A C 1
ATOM 698 O O . MET A 1 89 ? -3.23 18.485 12.946 1 97.9 89 MET A O 1
ATOM 702 N N . GLN A 1 90 ? -5.318 19.277 13.187 1 96.17 90 GLN A N 1
ATOM 703 C CA . GLN A 1 90 ? -5.468 18.824 14.565 1 96.17 90 GLN A CA 1
ATOM 704 C C . GLN A 1 90 ? -6.484 17.689 14.664 1 96.17 90 GLN A C 1
ATOM 706 O O . GLN A 1 90 ? -7.539 17.736 14.028 1 96.17 90 GLN A O 1
ATOM 711 N N . GLY A 1 91 ? -6.151 16.642 15.403 1 95.37 91 GLY A N 1
ATOM 712 C CA . GLY A 1 91 ? -7.103 15.561 15.602 1 95.37 91 GLY A CA 1
ATOM 713 C C . GLY A 1 91 ? -6.455 14.19 15.616 1 95.37 91 GLY A C 1
ATOM 714 O O . GLY A 1 91 ? -5.299 14.048 16.019 1 95.37 91 GLY A O 1
ATOM 715 N N . SER A 1 92 ? -7.255 13.147 15.356 1 94.87 92 SER A N 1
ATOM 716 C CA . SER A 1 92 ? -6.759 11.782 15.218 1 94.87 92 SER A CA 1
ATOM 717 C C . SER A 1 92 ? -6.048 11.585 13.883 1 94.87 92 SER A C 1
ATOM 719 O O . SER A 1 92 ? -6.618 11.853 12.824 1 94.87 92 SER A O 1
ATOM 721 N N . PRO A 1 93 ? -4.882 11.14 13.963 1 97.06 93 PRO A N 1
ATOM 722 C CA . PRO A 1 93 ? -4.084 11.086 12.736 1 97.06 93 PRO A CA 1
ATOM 723 C C . PRO A 1 93 ? -4.758 10.279 11.629 1 97.06 93 PRO A C 1
ATOM 725 O O . PRO A 1 93 ? -4.911 10.77 10.508 1 97.06 93 PRO A O 1
ATOM 728 N N . ALA A 1 94 ? -5.228 9.096 11.919 1 97.99 94 ALA A N 1
ATOM 729 C CA . ALA A 1 94 ? -5.82 8.249 10.886 1 97.99 94 ALA A CA 1
ATOM 730 C C . ALA A 1 94 ? -7.11 8.861 10.348 1 97.99 94 ALA A C 1
ATOM 732 O O . ALA A 1 94 ? -7.294 8.968 9.133 1 97.99 94 ALA A O 1
ATOM 733 N N . ASP A 1 95 ? -7.987 9.338 11.263 1 98.24 95 ASP A N 1
ATOM 734 C CA . ASP A 1 95 ? -9.27 9.906 10.859 1 98.24 95 ASP A CA 1
ATOM 735 C C . ASP A 1 95 ? -9.074 11.172 10.029 1 98.24 95 ASP A C 1
ATOM 737 O O . ASP A 1 95 ? -9.717 11.347 8.992 1 98.24 95 ASP A O 1
ATOM 741 N N . SER A 1 96 ? -8.193 11.972 10.512 1 98.52 96 SER A N 1
ATOM 742 C CA . SER A 1 96 ? -7.935 13.234 9.826 1 98.52 96 SER A CA 1
ATOM 743 C C . SER A 1 96 ? -7.354 12.998 8.436 1 98.52 96 SER A C 1
ATOM 745 O O . SER A 1 96 ? -7.752 13.654 7.472 1 98.52 96 SER A O 1
ATOM 747 N N . LEU A 1 97 ? -6.463 12.046 8.321 1 98.72 97 LEU A N 1
ATOM 748 C CA . LEU A 1 97 ? -5.846 11.731 7.037 1 98.72 97 LEU A CA 1
ATOM 749 C C . LEU A 1 97 ? -6.878 11.174 6.061 1 98.72 97 LEU A C 1
ATOM 751 O O . LEU A 1 97 ? -6.913 11.572 4.895 1 98.72 97 LEU A O 1
ATOM 755 N N . LEU A 1 98 ? -7.698 10.254 6.513 1 98.79 98 LEU A N 1
ATOM 756 C CA . LEU A 1 98 ? -8.72 9.643 5.67 1 98.79 98 LEU A CA 1
ATOM 757 C C . LEU A 1 98 ? -9.739 10.681 5.212 1 98.79 98 LEU A C 1
ATOM 759 O O . LEU A 1 98 ? -10.139 10.692 4.046 1 98.79 98 LEU A O 1
ATOM 763 N N . GLN A 1 99 ? -10.108 11.545 6.105 1 98.74 99 GLN A N 1
ATOM 764 C CA . GLN A 1 99 ? -11.04 12.613 5.758 1 98.74 99 GLN A CA 1
ATOM 765 C C . GLN A 1 99 ? -10.43 13.565 4.734 1 98.74 99 GLN A C 1
ATOM 767 O O . GLN A 1 99 ? -11.096 13.966 3.777 1 98.74 99 GLN A O 1
ATOM 772 N N . TYR A 1 100 ? -9.188 13.934 4.937 1 98.79 100 TYR A N 1
ATOM 773 C CA . TYR A 1 100 ? -8.501 14.813 3.998 1 98.79 100 TYR A CA 1
ATOM 774 C C . TYR A 1 100 ? -8.428 14.182 2.613 1 98.79 100 TYR A C 1
ATOM 776 O O . TYR A 1 100 ? -8.709 14.841 1.609 1 98.79 100 TYR A O 1
ATOM 784 N N . ALA A 1 101 ? -8.02 12.908 2.539 1 98.7 101 ALA A N 1
ATOM 785 C CA . ALA A 1 101 ? -7.89 12.191 1.274 1 98.7 101 ALA A CA 1
ATOM 786 C C . ALA A 1 101 ? -9.219 12.155 0.524 1 98.7 101 ALA A C 1
ATOM 788 O O . ALA A 1 101 ? -9.26 12.375 -0.688 1 98.7 101 ALA A O 1
ATOM 789 N N . ASP A 1 102 ? -10.264 11.917 1.28 1 98.53 102 ASP A N 1
ATOM 790 C CA . ASP A 1 102 ? -11.595 11.849 0.684 1 98.53 102 ASP A CA 1
ATOM 791 C C . ASP A 1 102 ? -12.044 13.221 0.185 1 98.53 102 ASP A C 1
ATOM 793 O O . ASP A 1 102 ? -12.448 13.365 -0.97 1 98.53 102 ASP A O 1
ATOM 797 N N . LYS A 1 103 ? -11.889 14.179 1.05 1 98.42 103 LYS A N 1
ATOM 798 C CA . LYS A 1 103 ? -12.346 15.534 0.755 1 98.42 103 LYS A CA 1
ATOM 799 C C . LYS A 1 103 ? -11.62 16.107 -0.459 1 98.42 103 LYS A C 1
ATOM 801 O O . LYS A 1 103 ? -12.206 16.857 -1.242 1 98.42 103 LYS A O 1
ATOM 806 N N . HIS A 1 104 ? -10.336 15.768 -0.61 1 98.27 104 HIS A N 1
ATOM 807 C CA . HIS A 1 104 ? -9.521 16.424 -1.626 1 98.27 104 HIS A CA 1
ATOM 808 C C . HIS A 1 104 ? -9.285 15.504 -2.82 1 98.27 104 HIS A C 1
ATOM 810 O O . HIS A 1 104 ? -8.44 15.79 -3.671 1 98.27 104 HIS A O 1
ATOM 816 N N . GLY A 1 105 ? -9.941 14.367 -2.825 1 97.86 105 GLY A N 1
ATOM 817 C CA . GLY A 1 105 ? -9.9 13.49 -3.984 1 97.86 105 GLY A CA 1
ATOM 818 C C . GLY A 1 105 ? -8.544 12.844 -4.196 1 97.86 105 GLY A C 1
ATOM 819 O O . GLY A 1 105 ? -8.01 12.86 -5.308 1 97.86 105 GLY A O 1
ATOM 820 N N . ALA A 1 106 ? -7.943 12.335 -3.147 1 98.53 106 ALA A N 1
ATOM 821 C CA . ALA A 1 106 ? -6.679 11.614 -3.272 1 98.53 106 ALA A CA 1
ATOM 822 C C . ALA A 1 106 ? -6.834 10.386 -4.164 1 98.53 106 ALA A C 1
ATOM 824 O O . ALA A 1 106 ? -7.843 9.681 -4.09 1 98.53 106 ALA A O 1
ATOM 825 N N . ALA A 1 107 ? -5.823 10.151 -4.972 1 98.52 107 ALA A N 1
ATOM 826 C CA . ALA A 1 107 ? -5.793 8.954 -5.809 1 98.52 107 ALA A CA 1
ATOM 827 C C . ALA A 1 107 ? -4.878 7.89 -5.21 1 98.52 107 ALA A C 1
ATOM 829 O O . ALA A 1 107 ? -4.932 6.722 -5.605 1 98.52 107 ALA A O 1
ATOM 830 N N . LEU A 1 108 ? -4.079 8.338 -4.259 1 98.71 108 LEU A N 1
ATOM 831 C CA . LEU A 1 108 ? -3.132 7.466 -3.574 1 98.71 108 LEU A CA 1
ATOM 832 C C . LEU A 1 108 ? -2.757 8.035 -2.21 1 98.71 108 LEU A C 1
ATOM 834 O O . LEU A 1 108 ? -2.528 9.239 -2.077 1 98.71 108 LEU A O 1
ATOM 838 N N . ILE A 1 109 ? -2.723 7.19 -1.245 1 98.91 109 ILE A N 1
ATOM 839 C CA . ILE A 1 109 ? -2.12 7.541 0.037 1 98.91 109 ILE A CA 1
ATOM 840 C C . ILE A 1 109 ? -0.785 6.816 0.195 1 98.91 109 ILE A C 1
ATOM 842 O O . ILE A 1 109 ? -0.701 5.604 -0.017 1 98.91 109 ILE A O 1
ATOM 846 N N . VAL A 1 110 ? 0.273 7.539 0.525 1 98.92 110 VAL A N 1
ATOM 847 C CA . VAL A 1 110 ? 1.586 6.983 0.833 1 98.92 110 VAL A CA 1
ATOM 848 C C . VAL A 1 110 ? 1.886 7.159 2.32 1 98.92 110 VAL A C 1
ATOM 850 O O . VAL A 1 110 ? 1.888 8.281 2.83 1 98.92 110 VAL A O 1
ATOM 853 N N . ILE A 1 111 ? 2.178 6.028 2.999 1 98.85 111 ILE A N 1
ATOM 854 C CA . ILE A 1 111 ? 2.342 6.121 4.446 1 98.85 111 ILE A CA 1
ATOM 855 C C . ILE A 1 111 ? 3.456 5.181 4.901 1 98.85 111 ILE A C 1
ATOM 857 O O . ILE A 1 111 ? 3.721 4.165 4.255 1 98.85 111 ILE A O 1
ATOM 861 N N . GLY A 1 112 ? 4.12 5.571 5.966 1 98.46 112 GLY A N 1
ATOM 862 C CA . GLY A 1 112 ? 5.037 4.65 6.619 1 98.46 112 GLY A CA 1
ATOM 863 C C . GLY A 1 112 ? 4.329 3.563 7.406 1 98.46 112 GLY A C 1
ATOM 864 O O . GLY A 1 112 ? 3.248 3.789 7.954 1 98.46 112 GLY A O 1
ATOM 865 N N . SER A 1 113 ? 4.967 2.479 7.584 1 97.55 113 SER A N 1
ATOM 866 C CA . SER A 1 113 ? 4.378 1.366 8.323 1 97.55 113 SER A CA 1
ATOM 867 C C . SER A 1 113 ? 4.368 1.642 9.822 1 97.55 113 SER A C 1
ATOM 869 O O . SER A 1 113 ? 3.548 1.085 10.556 1 97.55 113 SER A O 1
ATOM 871 N N . ARG A 1 114 ? 5.372 2.498 10.21 1 96.14 114 ARG A N 1
ATOM 872 C CA . ARG A 1 114 ? 5.509 2.86 11.617 1 96.14 114 ARG A CA 1
ATOM 873 C C . ARG A 1 114 ? 5.712 4.363 11.779 1 96.14 114 ARG A C 1
ATOM 875 O O . ARG A 1 114 ? 6.251 5.021 10.887 1 96.14 114 ARG A O 1
ATOM 882 N N . GLY A 1 115 ? 5.229 4.838 12.901 1 94.45 115 GLY A N 1
ATOM 883 C CA . GLY A 1 115 ? 5.42 6.238 13.247 1 94.45 115 GLY A CA 1
ATOM 884 C C . GLY A 1 115 ? 6.229 6.435 14.514 1 94.45 115 GLY A C 1
ATOM 885 O O . GLY A 1 115 ? 6.976 5.544 14.925 1 94.45 115 GLY A O 1
ATOM 886 N N . LEU A 1 116 ? 6.122 7.547 15.033 1 91.18 116 LEU A N 1
ATOM 887 C CA . LEU A 1 116 ? 6.91 7.925 16.201 1 91.18 116 LEU A CA 1
ATOM 888 C C . LEU A 1 116 ? 6.569 7.042 17.396 1 91.18 116 LEU A C 1
ATOM 890 O O . LEU A 1 116 ? 7.421 6.793 18.252 1 91.18 116 LEU A O 1
ATOM 894 N N . GLY A 1 117 ? 5.418 6.57 17.471 1 83.95 117 GLY A N 1
ATOM 895 C CA . GLY A 1 117 ? 5 5.784 18.621 1 83.95 117 GLY A CA 1
ATOM 896 C C . GLY A 1 117 ? 5.041 4.288 18.368 1 83.95 117 GLY A C 1
ATOM 897 O O . GLY A 1 117 ? 4.6 3.499 19.206 1 83.95 117 GLY A O 1
ATOM 898 N N . GLY A 1 118 ? 5.61 3.898 17.233 1 80.6 118 GLY A N 1
ATOM 899 C CA . GLY A 1 118 ? 5.568 2.482 16.905 1 80.6 118 GLY A CA 1
ATOM 900 C C . GLY A 1 118 ? 6.642 1.675 17.61 1 80.6 118 GLY A C 1
ATOM 901 O O . GLY A 1 118 ? 7.767 2.147 17.784 1 80.6 118 GLY A O 1
ATOM 902 N N . LEU A 1 119 ? 6.262 0.566 18.149 1 82.1 119 LEU A N 1
ATOM 903 C CA . LEU A 1 119 ? 7.211 -0.362 18.754 1 82.1 119 LEU A CA 1
ATOM 904 C C . LEU A 1 119 ? 7.744 -1.348 17.719 1 82.1 119 LEU A C 1
ATOM 906 O O . LEU A 1 119 ? 7.021 -1.738 16.799 1 82.1 119 LEU A O 1
ATOM 910 N N . ARG A 1 120 ? 8.878 -1.817 17.826 1 77.58 120 ARG A N 1
ATOM 911 C CA . ARG A 1 120 ? 9.556 -2.695 16.878 1 77.58 120 ARG A CA 1
ATOM 912 C C . ARG A 1 120 ? 8.816 -4.022 16.735 1 77.58 120 ARG A C 1
ATOM 914 O O . ARG A 1 120 ? 8.86 -4.652 15.677 1 77.58 120 ARG A O 1
ATOM 921 N N . GLU A 1 121 ? 8.086 -4.278 17.897 1 83.26 121 GLU A N 1
ATOM 922 C CA . GLU A 1 121 ? 7.413 -5.573 17.915 1 83.26 121 GLU A CA 1
ATOM 923 C C . GLU A 1 121 ? 6.197 -5.576 16.993 1 83.26 121 GLU A C 1
ATOM 925 O O . GLU A 1 121 ? 5.718 -6.639 16.592 1 83.26 121 GLU A O 1
ATOM 930 N N . PHE A 1 122 ? 5.81 -4.371 16.852 1 81.06 122 PHE A N 1
ATOM 931 C CA . PHE A 1 122 ? 4.655 -4.267 15.969 1 81.06 122 PHE A CA 1
ATOM 932 C C . PHE A 1 122 ? 5.094 -4.009 14.532 1 81.06 122 PHE A C 1
ATOM 934 O O . PHE A 1 122 ? 5.957 -3.165 14.284 1 81.06 122 PHE A O 1
ATOM 941 N N . MET A 1 123 ? 4.512 -4.739 13.698 1 87.86 123 MET A N 1
ATOM 942 C CA . MET A 1 123 ? 4.914 -4.664 12.296 1 87.86 123 MET A CA 1
ATOM 943 C C . MET A 1 123 ? 4.255 -3.476 11.604 1 87.86 123 MET A C 1
ATOM 945 O O . MET A 1 123 ? 4.777 -2.961 10.614 1 87.86 123 MET A O 1
ATOM 949 N N . MET A 1 124 ? 3.158 -3.087 12.216 1 94.23 124 MET A N 1
ATOM 950 C CA . MET A 1 124 ? 2.484 -1.914 11.665 1 94.23 124 MET A CA 1
ATOM 951 C C . MET A 1 124 ? 1.939 -1.027 12.779 1 94.23 124 MET A C 1
ATOM 953 O O . MET A 1 124 ? 1.393 -1.526 13.765 1 94.23 124 MET A O 1
ATOM 957 N N . GLY A 1 125 ? 2.104 0.174 12.601 1 95.3 125 GLY A N 1
ATOM 958 C CA . GLY A 1 125 ? 1.54 1.113 13.557 1 95.3 125 GLY A CA 1
ATOM 959 C C . GLY A 1 125 ? 0.03 1.226 13.463 1 95.3 125 GLY A C 1
ATOM 960 O O . GLY A 1 125 ? -0.567 0.827 12.461 1 95.3 125 GLY A O 1
ATOM 961 N N . SER A 1 126 ? -0.547 1.813 14.452 1 94.57 126 SER A N 1
ATOM 962 C CA . SER A 1 126 ? -1.998 1.918 14.557 1 94.57 126 SER A CA 1
ATOM 963 C C . SER A 1 126 ? -2.569 2.81 13.46 1 94.57 126 SER A C 1
ATOM 965 O O . SER A 1 126 ? -3.615 2.503 12.885 1 94.57 126 SER A O 1
ATOM 967 N N . VAL A 1 127 ? -1.882 3.862 13.136 1 96.69 127 VAL A N 1
ATOM 968 C CA . VAL A 1 127 ? -2.371 4.789 12.12 1 96.69 127 VAL A CA 1
ATOM 969 C C . VAL A 1 127 ? -2.327 4.122 10.748 1 96.69 127 VAL A C 1
ATOM 971 O O . VAL A 1 127 ? -3.319 4.126 10.016 1 96.69 127 VAL A O 1
ATOM 974 N N . SER A 1 128 ? -1.215 3.545 10.396 1 97.65 128 SER A N 1
ATOM 975 C CA . SER A 1 128 ? -1.086 2.877 9.105 1 97.65 128 SER A CA 1
ATOM 976 C C . SER A 1 128 ? -2.086 1.733 8.971 1 97.65 128 SER A C 1
ATOM 978 O O . SER A 1 128 ? -2.698 1.557 7.916 1 97.65 128 SER A O 1
ATOM 980 N N . HIS A 1 129 ? -2.235 1.029 10.03 1 96.11 12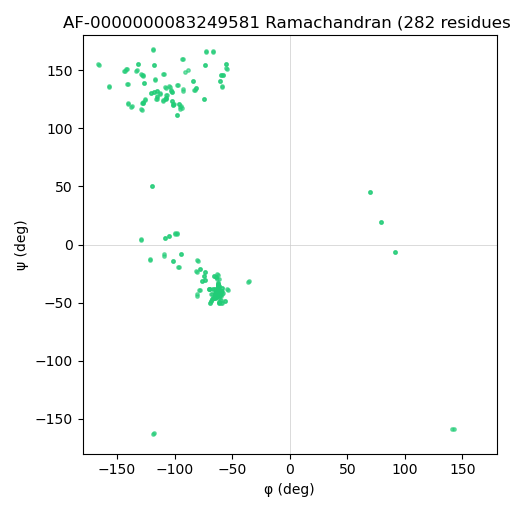9 HIS A N 1
ATOM 981 C CA . HIS A 1 129 ? -3.208 -0.057 10.027 1 96.11 129 HIS A CA 1
ATOM 982 C C . HIS A 1 129 ? -4.611 0.461 9.729 1 96.11 129 HIS A C 1
ATOM 984 O O . HIS A 1 129 ? -5.296 -0.061 8.846 1 96.11 129 HIS A O 1
ATOM 990 N N . ASN A 1 130 ? -4.994 1.455 10.428 1 96.72 130 ASN A N 1
ATOM 991 C CA . ASN A 1 130 ? -6.324 2.027 10.248 1 96.72 130 ASN A CA 1
ATOM 992 C C . ASN A 1 130 ? -6.505 2.594 8.843 1 96.72 130 ASN A C 1
ATOM 994 O O . ASN A 1 130 ? -7.551 2.399 8.221 1 96.72 130 ASN A O 1
ATOM 998 N N . VAL A 1 131 ? -5.519 3.201 8.299 1 98.31 131 VAL A N 1
ATOM 999 C CA . VAL A 1 131 ? -5.593 3.804 6.972 1 98.31 131 VAL A CA 1
ATOM 1000 C C . VAL A 1 131 ? -5.733 2.711 5.915 1 98.31 131 VAL A C 1
ATOM 1002 O O . VAL A 1 131 ? -6.595 2.795 5.037 1 98.31 131 VAL A O 1
ATOM 1005 N N . VAL A 1 132 ? -4.942 1.682 5.975 1 98.08 132 VAL A N 1
ATOM 1006 C CA . VAL A 1 132 ? -5.005 0.605 4.992 1 98.08 132 VAL A CA 1
ATOM 1007 C C . VAL A 1 132 ? -6.377 -0.062 5.044 1 98.08 132 VAL A C 1
ATOM 1009 O O . VAL A 1 132 ? -6.952 -0.396 4.004 1 98.08 132 VAL A O 1
ATOM 1012 N N . GLN A 1 133 ? -6.897 -0.147 6.202 1 96.06 133 GLN A N 1
ATOM 1013 C CA . GLN A 1 133 ? -8.168 -0.833 6.408 1 96.06 133 GLN A CA 1
ATOM 1014 C C . GLN A 1 133 ? -9.333 -0.006 5.874 1 96.06 133 GLN A C 1
ATOM 1016 O O . GLN A 1 133 ? -10.289 -0.554 5.322 1 96.06 133 GLN A O 1
ATOM 1021 N N . HIS A 1 134 ? -9.216 1.322 5.897 1 96.93 134 HIS A N 1
ATOM 1022 C CA . HIS A 1 134 ? -10.438 2.101 5.73 1 96.93 134 HIS A CA 1
ATOM 1023 C C . HIS A 1 134 ? -10.343 3.021 4.517 1 96.93 134 HIS A C 1
ATOM 1025 O O . HIS A 1 134 ? -11.343 3.608 4.098 1 96.93 134 HIS A O 1
ATOM 1031 N N . ALA A 1 135 ? -9.169 3.167 4.009 1 97.74 135 ALA A N 1
ATOM 1032 C CA . ALA A 1 135 ? -9.035 4.035 2.842 1 97.74 135 ALA A CA 1
ATOM 1033 C C . ALA A 1 135 ? -9.895 3.535 1.685 1 97.74 135 ALA A C 1
ATOM 1035 O O . ALA A 1 135 ? -10.01 2.327 1.464 1 97.74 135 ALA A O 1
ATOM 1036 N N . SER A 1 136 ? -10.411 4.446 0.93 1 96.33 136 SER A N 1
ATOM 1037 C CA . SER A 1 136 ? -11.2 4.112 -0.251 1 96.33 136 SER A CA 1
ATOM 1038 C C . SER A 1 136 ? -10.339 4.113 -1.509 1 96.33 136 SER A C 1
ATOM 1040 O O . SER A 1 136 ? -10.8 3.724 -2.584 1 96.33 136 SER A O 1
ATOM 1042 N N . VAL A 1 137 ? -9.119 4.56 -1.386 1 97.82 137 VAL A N 1
ATOM 1043 C CA . VAL A 1 137 ? -8.176 4.647 -2.496 1 97.82 137 VAL A CA 1
ATOM 1044 C C . VAL A 1 137 ? -6.963 3.762 -2.216 1 97.82 137 VAL A C 1
ATOM 1046 O O . VAL A 1 137 ? -6.759 3.32 -1.083 1 97.82 137 VAL A O 1
ATOM 1049 N N . PRO A 1 138 ? -6.124 3.508 -3.165 1 98.59 138 PRO A N 1
ATOM 1050 C CA . PRO A 1 138 ? -4.907 2.719 -2.96 1 98.59 138 PRO A CA 1
ATOM 1051 C C . PRO A 1 138 ? -3.995 3.31 -1.887 1 98.59 138 PRO A C 1
ATOM 1053 O O . PRO A 1 138 ? -3.924 4.533 -1.737 1 98.59 138 PRO A O 1
ATOM 1056 N N . VAL A 1 139 ? -3.348 2.413 -1.173 1 98.87 139 VAL A N 1
ATOM 1057 C CA . VAL A 1 139 ? -2.404 2.824 -0.139 1 98.87 139 VAL A CA 1
ATOM 1058 C C . VAL A 1 139 ? -1.048 2.167 -0.386 1 98.87 139 VAL A C 1
ATOM 1060 O O . VAL A 1 139 ? -0.964 0.95 -0.564 1 98.87 139 VAL A O 1
ATOM 1063 N N . LEU A 1 140 ? -0.051 2.952 -0.474 1 98.81 140 LEU A N 1
ATOM 1064 C CA . LEU A 1 140 ? 1.329 2.483 -0.517 1 98.81 140 LEU A CA 1
ATOM 1065 C C . LEU A 1 140 ? 1.971 2.556 0.864 1 98.81 140 LEU A C 1
ATOM 1067 O O . LEU A 1 140 ? 2.187 3.647 1.397 1 98.81 140 LEU A O 1
ATOM 1071 N N . VAL A 1 141 ? 2.223 1.413 1.402 1 98.78 141 VAL A N 1
ATOM 1072 C CA . VAL A 1 141 ? 2.82 1.319 2.73 1 98.78 141 VAL A CA 1
ATOM 1073 C C . VAL A 1 141 ? 4.332 1.145 2.606 1 98.78 141 VAL A C 1
ATOM 1075 O O . VAL A 1 141 ? 4.805 0.157 2.039 1 98.78 141 VAL A O 1
ATOM 1078 N N . ILE A 1 142 ? 5.014 2.074 3.185 1 98.41 142 ILE A N 1
ATOM 1079 C CA . ILE A 1 142 ? 6.471 2.061 3.124 1 98.41 142 ILE A CA 1
ATOM 1080 C C . ILE A 1 142 ? 7.035 1.445 4.402 1 98.41 142 ILE A C 1
ATOM 1082 O O . ILE A 1 142 ? 6.553 1.728 5.501 1 98.41 142 ILE A O 1
ATOM 1086 N N . LYS A 1 143 ? 8.031 0.623 4.166 1 94.74 143 LYS A N 1
ATOM 1087 C CA . LYS A 1 143 ? 8.609 -0.127 5.277 1 94.74 143 LYS A CA 1
ATOM 1088 C C . LYS A 1 143 ? 9.936 0.481 5.72 1 94.74 143 LYS A C 1
ATOM 1090 O O . LYS A 1 143 ? 10.616 1.141 4.932 1 94.74 143 LYS A O 1
ATOM 1095 N N . MET B 1 1 ? 15.211 4.197 -11.873 1 80.6 1 MET B N 1
ATOM 1096 C CA . MET B 1 1 ? 14.027 3.359 -11.708 1 80.6 1 MET B CA 1
ATOM 1097 C C . MET B 1 1 ? 13.641 3.246 -10.237 1 80.6 1 MET B C 1
ATOM 1099 O O . MET B 1 1 ? 14.509 3.173 -9.366 1 80.6 1 MET B O 1
ATOM 1103 N N . LEU B 1 2 ? 12.316 3.424 -9.985 1 88.42 2 LEU B N 1
ATOM 1104 C CA . LEU B 1 2 ? 11.872 3.52 -8.599 1 88.42 2 LEU B CA 1
ATOM 1105 C C . LEU B 1 2 ? 11.815 2.142 -7.949 1 88.42 2 LEU B C 1
ATOM 1107 O O . LEU B 1 2 ? 12.247 1.972 -6.806 1 88.42 2 LEU B O 1
ATOM 1111 N N . PHE B 1 3 ? 11.328 1.144 -8.812 1 93.97 3 PHE B N 1
ATOM 1112 C CA . PHE B 1 3 ? 11.214 -0.222 -8.316 1 93.97 3 PHE B CA 1
ATOM 1113 C C . PHE B 1 3 ? 11.898 -1.201 -9.263 1 93.97 3 PHE B C 1
ATOM 1115 O O . PHE B 1 3 ? 11.415 -1.44 -10.372 1 93.97 3 PHE B O 1
ATOM 1122 N N . SER B 1 4 ? 12.941 -1.854 -8.823 1 96.57 4 SER B N 1
ATOM 1123 C CA . SER B 1 4 ? 13.669 -2.789 -9.675 1 96.57 4 SER B CA 1
ATOM 1124 C C . SER B 1 4 ? 12.792 -3.972 -10.073 1 96.57 4 SER B C 1
ATOM 1126 O O . SER B 1 4 ? 12.713 -4.324 -11.252 1 96.57 4 SER B O 1
ATOM 1128 N N . HIS B 1 5 ? 12.128 -4.504 -9.119 1 98.43 5 HIS B N 1
ATOM 1129 C CA . HIS B 1 5 ? 11.283 -5.675 -9.327 1 98.43 5 HIS B CA 1
ATOM 1130 C C . HIS B 1 5 ? 9.952 -5.529 -8.596 1 98.43 5 HIS B C 1
ATOM 1132 O O . HIS B 1 5 ? 9.922 -5.417 -7.369 1 98.43 5 HIS B O 1
ATOM 1138 N N . VAL B 1 6 ? 8.874 -5.541 -9.373 1 98.76 6 VAL B N 1
ATOM 1139 C CA . VAL B 1 6 ? 7.519 -5.503 -8.831 1 98.76 6 VAL B CA 1
ATOM 1140 C C . VAL B 1 6 ? 6.91 -6.903 -8.864 1 98.76 6 VAL B C 1
ATOM 1142 O O . VAL B 1 6 ? 7.002 -7.603 -9.875 1 98.76 6 VAL B O 1
ATOM 1145 N N . VAL B 1 7 ? 6.362 -7.254 -7.746 1 98.92 7 VAL B N 1
ATOM 1146 C CA . VAL B 1 7 ? 5.64 -8.519 -7.651 1 98.92 7 VAL B CA 1
ATOM 1147 C C . VAL B 1 7 ? 4.164 -8.252 -7.368 1 98.92 7 VAL B C 1
ATOM 1149 O O . VAL B 1 7 ? 3.828 -7.457 -6.486 1 98.92 7 VAL B O 1
ATOM 1152 N N . THR B 1 8 ? 3.293 -8.889 -8.113 1 98.88 8 THR B N 1
ATOM 1153 C CA . THR B 1 8 ? 1.864 -8.73 -7.864 1 98.88 8 THR B CA 1
ATOM 1154 C C . THR B 1 8 ? 1.193 -10.089 -7.683 1 98.88 8 THR B C 1
ATOM 1156 O O . THR B 1 8 ? 1.542 -11.056 -8.363 1 98.88 8 THR B O 1
ATOM 1159 N N . ALA B 1 9 ? 0.289 -10.123 -6.712 1 98.75 9 ALA B N 1
ATOM 1160 C CA . ALA B 1 9 ? -0.546 -11.303 -6.502 1 98.75 9 ALA B CA 1
ATOM 1161 C C . ALA B 1 9 ? -1.764 -11.284 -7.42 1 98.75 9 ALA B C 1
ATOM 1163 O O . ALA B 1 9 ? -2.382 -10.235 -7.621 1 98.75 9 ALA B O 1
ATOM 1164 N N . PHE B 1 10 ? -2.121 -12.452 -7.95 1 98.84 10 PHE B N 1
ATOM 1165 C CA . PHE B 1 10 ? -3.227 -12.511 -8.897 1 98.84 10 PHE B CA 1
ATOM 1166 C C . PHE B 1 10 ? -4.084 -13.748 -8.654 1 98.84 10 PHE B C 1
ATOM 1168 O O . PHE B 1 10 ? -3.591 -14.875 -8.728 1 98.84 10 PHE B O 1
ATOM 1175 N N . ASP B 1 11 ? -5.338 -13.544 -8.393 1 98.06 11 ASP B N 1
ATOM 1176 C CA . ASP B 1 11 ? -6.211 -14.688 -8.149 1 98.06 11 ASP B CA 1
ATOM 1177 C C . ASP B 1 11 ? -7.47 -14.612 -9.01 1 98.06 11 ASP B C 1
ATOM 1179 O O . ASP B 1 11 ? -8.416 -15.376 -8.805 1 98.06 11 ASP B O 1
ATOM 1183 N N . GLY B 1 12 ? -7.522 -13.581 -9.899 1 98.02 12 GLY B N 1
ATOM 1184 C CA . GLY B 1 12 ? -8.639 -13.45 -10.82 1 98.02 12 GLY B CA 1
ATOM 1185 C C . GLY B 1 12 ? -9.764 -12.591 -10.276 1 98.02 12 GLY B C 1
ATOM 1186 O O . GLY B 1 12 ? -10.749 -12.334 -10.973 1 98.02 12 GLY B O 1
ATOM 1187 N N . SER B 1 13 ? -9.705 -12.165 -9.008 1 97.47 13 SER B N 1
ATOM 1188 C CA . SER B 1 13 ? -10.709 -11.263 -8.454 1 97.47 13 SER B CA 1
ATOM 1189 C C . SER B 1 13 ? -10.638 -9.888 -9.109 1 97.47 13 SER B C 1
ATOM 1191 O O . SER B 1 13 ? -9.666 -9.571 -9.798 1 97.47 13 SER B O 1
ATOM 1193 N N . VAL B 1 14 ? -11.592 -9.101 -8.934 1 96.93 14 VAL B N 1
ATOM 1194 C CA . VAL B 1 14 ? -11.673 -7.749 -9.478 1 96.93 14 VAL B CA 1
ATOM 1195 C C . VAL B 1 14 ? -10.493 -6.919 -8.977 1 96.93 14 VAL B C 1
ATOM 1197 O O . VAL B 1 14 ? -9.844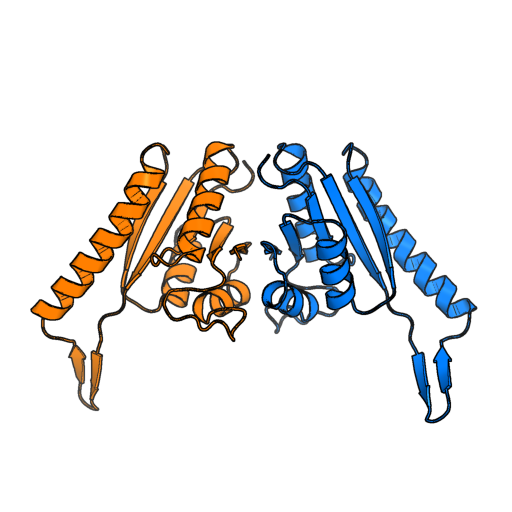 -6.217 -9.756 1 96.93 14 VAL B O 1
ATOM 1200 N N . GLN B 1 15 ? -10.16 -7.104 -7.712 1 97.48 15 GLN B N 1
ATOM 1201 C CA . GLN B 1 15 ? -9.086 -6.289 -7.153 1 97.48 15 GLN B CA 1
ATOM 1202 C C . GLN B 1 15 ? -7.72 -6.785 -7.62 1 97.48 15 GLN B C 1
ATOM 1204 O O . GLN B 1 15 ? -6.775 -6.001 -7.734 1 97.48 15 GLN B O 1
ATOM 1209 N N . ALA B 1 16 ? -7.617 -8.079 -7.851 1 98.52 16 ALA B N 1
ATOM 1210 C CA . ALA B 1 16 ? -6.363 -8.587 -8.401 1 98.52 16 ALA B CA 1
ATOM 1211 C C . ALA B 1 16 ? -6.117 -8.039 -9.803 1 98.52 16 ALA B C 1
ATOM 1213 O O . ALA B 1 16 ? -4.981 -7.721 -10.162 1 98.52 16 ALA B O 1
ATOM 1214 N N . TRP B 1 17 ? -7.167 -7.92 -10.571 1 98.73 17 TRP B N 1
ATOM 1215 C CA . TRP B 1 17 ? -7.043 -7.333 -11.902 1 98.73 17 TRP B CA 1
ATOM 1216 C C . TRP B 1 17 ? -6.636 -5.865 -11.814 1 98.73 17 TRP B C 1
ATOM 1218 O O . TRP B 1 17 ? -5.77 -5.409 -12.563 1 98.73 17 TRP B O 1
ATOM 1228 N N . ARG B 1 18 ? -7.207 -5.149 -10.952 1 98.29 18 ARG B N 1
ATOM 1229 C CA . ARG B 1 18 ? -6.838 -3.75 -10.764 1 98.29 18 ARG B CA 1
ATOM 1230 C C . ARG B 1 18 ? -5.384 -3.622 -10.322 1 98.29 18 ARG B C 1
ATOM 1232 O O . ARG B 1 18 ? -4.659 -2.747 -10.801 1 98.29 18 ARG B O 1
ATOM 1239 N N . ALA B 1 19 ? -4.999 -4.508 -9.4 1 98.75 19 ALA B N 1
ATOM 1240 C CA . ALA B 1 19 ? -3.613 -4.506 -8.94 1 98.75 19 ALA B CA 1
ATOM 1241 C C . ALA B 1 19 ? -2.651 -4.767 -10.095 1 98.75 19 ALA B C 1
ATOM 1243 O O . ALA B 1 19 ? -1.625 -4.095 -10.221 1 98.75 19 ALA B O 1
ATOM 1244 N N . LEU B 1 20 ? -3.001 -5.709 -10.901 1 98.85 20 LEU B N 1
ATOM 1245 C CA . LEU B 1 20 ? -2.176 -6.022 -12.063 1 98.85 20 LEU B CA 1
ATOM 1246 C C . LEU B 1 20 ? -2.086 -4.826 -13.005 1 98.85 20 LEU B C 1
ATOM 1248 O O . LEU B 1 20 ? -1.011 -4.52 -13.525 1 98.85 20 LEU B O 1
ATOM 1252 N N . GLU B 1 21 ? -3.196 -4.16 -13.206 1 98.27 21 GLU 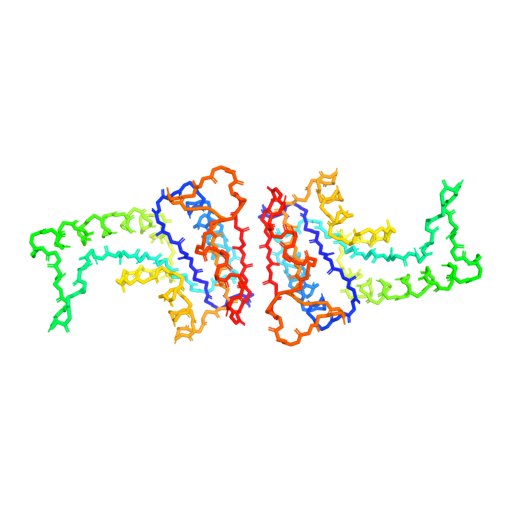B N 1
ATOM 1253 C CA . GLU B 1 21 ? -3.199 -2.99 -14.08 1 98.27 21 GLU B CA 1
ATOM 1254 C C . GLU B 1 21 ? -2.268 -1.904 -13.549 1 98.27 21 GLU B C 1
ATOM 1256 O O . GLU B 1 21 ? -1.543 -1.27 -14.319 1 98.27 21 GLU B O 1
ATOM 1261 N N . TYR B 1 22 ? -2.287 -1.709 -12.264 1 97.67 22 TYR B N 1
ATOM 1262 C CA . TYR B 1 22 ? -1.374 -0.741 -11.666 1 97.67 22 TYR B CA 1
ATOM 1263 C C . TYR B 1 22 ? 0.076 -1.168 -11.861 1 97.67 22 TYR B C 1
ATOM 1265 O O . TYR B 1 22 ? 0.929 -0.348 -12.21 1 97.67 22 TYR B O 1
ATOM 1273 N N . ALA B 1 23 ? 0.333 -2.429 -11.622 1 98.31 23 ALA B N 1
ATOM 1274 C CA . ALA B 1 23 ? 1.688 -2.947 -11.796 1 98.31 23 ALA B CA 1
ATOM 1275 C C . ALA B 1 23 ? 2.163 -2.768 -13.235 1 98.31 23 ALA B C 1
ATOM 1277 O O . ALA B 1 23 ? 3.314 -2.393 -13.473 1 98.31 23 ALA B O 1
ATOM 1278 N N . ILE B 1 24 ? 1.269 -2.998 -14.153 1 98.22 24 ILE B N 1
ATOM 1279 C CA . ILE B 1 24 ? 1.569 -2.83 -15.571 1 98.22 24 ILE B CA 1
ATOM 1280 C C . ILE B 1 24 ? 1.889 -1.366 -15.861 1 98.22 24 ILE B C 1
ATOM 1282 O O . ILE B 1 24 ? 2.866 -1.062 -16.548 1 98.22 24 ILE B O 1
ATOM 1286 N N . LYS B 1 25 ? 1.112 -0.47 -15.332 1 96.22 25 LYS B N 1
ATOM 1287 C CA . LYS B 1 25 ? 1.326 0.956 -15.557 1 96.22 25 LYS B CA 1
ATOM 1288 C C . LYS B 1 25 ? 2.673 1.406 -14.998 1 96.22 25 LYS B C 1
ATOM 1290 O O . LYS B 1 25 ? 3.346 2.251 -15.591 1 96.22 25 LYS B O 1
ATOM 1295 N N . LEU B 1 26 ? 3.061 0.833 -13.856 1 95.31 26 LEU B N 1
ATOM 1296 C CA . LEU B 1 26 ? 4.375 1.146 -13.304 1 95.31 26 LEU B CA 1
ATOM 1297 C C . LEU B 1 26 ? 5.483 0.71 -14.256 1 95.31 26 LEU B C 1
ATOM 1299 O O . LEU B 1 26 ? 6.446 1.448 -14.474 1 95.31 26 LEU B O 1
ATOM 1303 N N . ALA B 1 27 ? 5.315 -0.43 -14.805 1 95.68 27 ALA B N 1
ATOM 1304 C CA . ALA B 1 27 ? 6.3 -0.953 -15.748 1 95.68 27 ALA B CA 1
ATOM 1305 C C . ALA B 1 27 ? 6.313 -0.136 -17.037 1 95.68 27 ALA B C 1
ATOM 1307 O O . ALA B 1 27 ? 7.38 0.218 -17.544 1 95.68 27 ALA B O 1
ATOM 1308 N N . GLU B 1 28 ? 5.128 0.199 -17.494 1 94.45 28 GLU B N 1
ATOM 1309 C CA . GLU B 1 28 ? 4.989 0.933 -18.749 1 94.45 28 GLU B CA 1
ATOM 1310 C C . GLU B 1 28 ? 5.586 2.333 -18.638 1 94.45 28 GLU B C 1
ATOM 1312 O O . GLU B 1 28 ? 6.057 2.893 -19.63 1 94.45 28 GLU B O 1
ATOM 1317 N N . ASN B 1 29 ? 5.595 2.825 -17.464 1 91.27 29 ASN B N 1
ATOM 1318 C CA . ASN B 1 29 ? 6.091 4.182 -17.257 1 91.27 29 ASN B CA 1
ATOM 1319 C C . ASN B 1 29 ? 7.542 4.183 -16.784 1 91.27 29 ASN B C 1
ATOM 1321 O O . ASN B 1 29 ? 8.032 5.191 -16.272 1 91.27 29 ASN B O 1
ATOM 1325 N N . GLY B 1 30 ? 8.167 3.006 -16.828 1 90.25 30 GLY B N 1
ATOM 1326 C CA . GLY B 1 30 ? 9.589 2.911 -16.54 1 90.25 30 GLY B CA 1
ATOM 1327 C C . GLY B 1 30 ? 9.901 2.94 -15.056 1 90.25 30 GLY B C 1
ATOM 1328 O O . GLY B 1 30 ? 11.029 3.238 -14.659 1 90.25 30 GLY B O 1
ATOM 1329 N N . LEU B 1 31 ? 8.952 2.669 -14.239 1 92.93 31 LEU B N 1
ATOM 1330 C CA . LEU B 1 31 ? 9.184 2.719 -12.8 1 92.93 31 LEU B CA 1
ATOM 1331 C C . LEU B 1 31 ? 9.492 1.33 -12.25 1 92.93 31 LEU B C 1
ATOM 1333 O O . LEU B 1 31 ? 9.994 1.197 -11.132 1 92.93 31 LEU B O 1
ATOM 1337 N N . ALA B 1 32 ? 9.098 0.34 -13.037 1 94.98 32 ALA B N 1
ATOM 1338 C CA . ALA B 1 32 ? 9.422 -1.042 -12.69 1 94.98 32 ALA B CA 1
ATOM 1339 C C . ALA B 1 32 ? 10.251 -1.703 -13.787 1 94.98 32 ALA B C 1
ATOM 1341 O O . ALA B 1 32 ? 9.885 -1.656 -14.964 1 94.98 32 ALA B O 1
ATOM 1342 N N . GLU B 1 33 ? 11.3 -2.289 -13.402 1 95.92 33 GLU B N 1
ATOM 1343 C CA . GLU B 1 33 ? 12.148 -2.966 -14.379 1 95.92 33 GLU B CA 1
ATOM 1344 C C . GLU B 1 33 ? 11.591 -4.342 -14.733 1 95.92 33 GLU B C 1
ATOM 1346 O O . GLU B 1 33 ? 11.622 -4.75 -15.896 1 95.92 33 GLU B O 1
ATOM 1351 N N . ARG B 1 34 ? 11.178 -5.002 -13.757 1 97.83 34 ARG B N 1
ATOM 1352 C CA . ARG B 1 34 ? 10.636 -6.35 -13.899 1 97.83 34 ARG B CA 1
ATOM 1353 C C . ARG B 1 34 ? 9.286 -6.474 -13.202 1 97.83 34 ARG B C 1
ATOM 1355 O O . ARG B 1 34 ? 9.059 -5.851 -12.162 1 97.83 34 ARG B O 1
ATOM 1362 N N . LEU B 1 35 ? 8.45 -7.288 -13.794 1 98.7 35 LEU B N 1
ATOM 1363 C CA . LEU B 1 35 ? 7.153 -7.589 -13.198 1 98.7 35 LEU B CA 1
ATOM 1364 C C . LEU B 1 35 ? 6.944 -9.095 -13.083 1 98.7 35 LEU B C 1
ATOM 1366 O O . LEU B 1 35 ? 7.068 -9.821 -14.072 1 98.7 35 LEU B O 1
ATOM 1370 N N . SER B 1 36 ? 6.724 -9.553 -11.895 1 98.91 36 SER B N 1
ATOM 1371 C CA . SER B 1 36 ? 6.289 -10.932 -11.694 1 98.91 36 SER B CA 1
ATOM 1372 C C . SER B 1 36 ? 4.822 -10.993 -11.281 1 98.91 36 SER B C 1
ATOM 1374 O O . SER B 1 36 ? 4.413 -10.332 -10.324 1 98.91 36 SER B O 1
ATOM 1376 N N . VAL B 1 37 ? 4.058 -11.764 -12.011 1 98.93 37 VAL B N 1
ATOM 1377 C CA . VAL B 1 37 ? 2.67 -12.044 -11.658 1 98.93 37 VAL B CA 1
ATOM 1378 C C . VAL B 1 37 ? 2.568 -13.427 -11.02 1 98.93 37 VAL B C 1
ATOM 1380 O O . VAL B 1 37 ? 2.865 -14.437 -11.662 1 98.93 37 VAL B O 1
ATOM 1383 N N . VAL B 1 38 ? 2.101 -13.451 -9.784 1 98.9 38 VAL B N 1
ATOM 1384 C CA . VAL B 1 38 ? 2.166 -14.679 -8.998 1 98.9 38 VAL B CA 1
ATOM 1385 C C . VAL B 1 38 ? 0.753 -15.178 -8.7 1 98.9 38 VAL B C 1
ATOM 1387 O O . VAL B 1 38 ? -0.084 -14.425 -8.198 1 98.9 38 VAL B O 1
ATOM 1390 N N . HIS B 1 39 ? 0.497 -16.372 -8.996 1 98.83 39 HIS B N 1
ATOM 1391 C CA . HIS B 1 39 ? -0.703 -17.075 -8.559 1 98.83 39 HIS B CA 1
ATOM 1392 C C . HIS B 1 39 ? -0.351 -18.278 -7.69 1 98.83 39 HIS B C 1
ATOM 1394 O O . HIS B 1 39 ? 0.512 -19.08 -8.054 1 98.83 39 HIS B O 1
ATOM 1400 N N . VAL B 1 40 ? -1.017 -18.357 -6.571 1 98.21 40 VAL B N 1
ATOM 1401 C CA . VAL B 1 40 ? -0.819 -19.464 -5.642 1 98.21 40 VAL B CA 1
ATOM 1402 C C . VAL B 1 40 ? -2.107 -20.277 -5.526 1 98.21 40 VAL B C 1
ATOM 1404 O O . VAL B 1 40 ? -3.178 -19.722 -5.273 1 98.21 40 VAL B O 1
ATOM 1407 N N . TYR B 1 41 ? -2.025 -21.503 -5.754 1 95.98 41 TYR B N 1
ATOM 1408 C CA . TYR B 1 41 ? -3.181 -22.374 -5.578 1 95.98 41 TYR B CA 1
ATOM 1409 C C . TYR B 1 41 ? -2.914 -23.427 -4.509 1 95.98 41 TYR B C 1
ATOM 1411 O O . TYR B 1 41 ? -1.76 -23.687 -4.161 1 95.98 41 TYR B O 1
ATOM 1419 N N . ASN B 1 42 ? -3.983 -23.867 -3.929 1 90.37 42 ASN B N 1
ATOM 1420 C CA . ASN B 1 42 ? -3.86 -24.866 -2.873 1 90.37 42 ASN B CA 1
ATOM 1421 C C . ASN B 1 4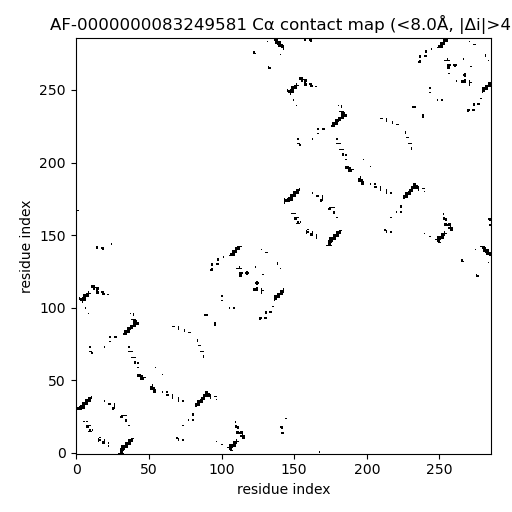2 ? -4.542 -26.176 -3.259 1 90.37 42 ASN B C 1
ATOM 1423 O O . ASN B 1 42 ? -5.603 -26.168 -3.885 1 90.37 42 ASN B O 1
ATOM 1427 N N . VAL B 1 43 ? -3.943 -27.261 -2.902 1 88.9 43 VAL B N 1
ATOM 1428 C CA . VAL B 1 43 ? -4.518 -28.594 -3.052 1 88.9 43 VAL B CA 1
ATOM 1429 C C . VAL B 1 43 ? -5.051 -29.081 -1.706 1 88.9 43 VAL B C 1
ATOM 1431 O O . VAL B 1 43 ? -4.318 -29.111 -0.715 1 88.9 43 VAL B O 1
ATOM 1434 N N . PRO B 1 44 ? -6.338 -29.422 -1.715 1 88.2 44 PRO B N 1
ATOM 1435 C CA . PRO B 1 44 ? -6.89 -29.935 -0.459 1 88.2 44 PRO B CA 1
ATOM 1436 C C . PRO B 1 44 ? -6.159 -31.179 0.042 1 88.2 44 PRO B C 1
ATOM 1438 O O . PRO B 1 44 ? -5.735 -32.015 -0.759 1 88.2 44 PRO B O 1
ATOM 1441 N N . TYR B 1 45 ? -5.88 -31.209 1.331 1 85.87 45 TYR B N 1
ATOM 1442 C CA . TYR B 1 45 ? -5.286 -32.392 1.942 1 85.87 45 TYR B CA 1
ATOM 1443 C C . TYR B 1 45 ? -5.866 -32.639 3.33 1 85.87 45 TYR B C 1
ATOM 1445 O O . TYR B 1 45 ? -6.516 -31.761 3.903 1 85.87 45 TYR B O 1
ATOM 1453 N N . MET B 1 46 ? -5.92 -33.87 3.792 1 89.13 46 MET B N 1
ATOM 1454 C CA . MET B 1 46 ? -6.312 -34.264 5.142 1 89.13 46 MET B CA 1
ATOM 1455 C C . MET B 1 46 ? -5.13 -34.854 5.903 1 89.13 46 MET B C 1
ATOM 1457 O O . MET B 1 46 ? -4.311 -35.571 5.326 1 89.13 46 MET B O 1
ATOM 1461 N N . VAL B 1 47 ? -4.972 -34.309 7.1 1 87.4 47 VAL B N 1
ATOM 1462 C CA . VAL B 1 47 ? -3.91 -34.856 7.937 1 87.4 47 VAL B CA 1
ATOM 1463 C C . VAL B 1 47 ? -4.487 -35.904 8.886 1 87.4 47 VAL B C 1
ATOM 1465 O O . VAL B 1 47 ? -5.429 -35.624 9.631 1 87.4 47 VAL B O 1
ATOM 1468 N N . VAL B 1 48 ? -4.037 -37.081 8.762 1 89.73 48 VAL B N 1
ATOM 1469 C CA . VAL B 1 48 ? -4.358 -38.155 9.696 1 89.73 48 VAL B CA 1
ATOM 1470 C C . VAL B 1 48 ? -3.117 -38.522 10.507 1 89.73 48 VAL B C 1
ATOM 1472 O O . VAL B 1 48 ? -1.991 -38.225 10.1 1 89.73 48 VAL B O 1
ATOM 1475 N N . PRO B 1 49 ? -3.348 -38.922 11.77 1 88.28 49 PRO B N 1
ATOM 1476 C CA . PRO B 1 49 ? -2.24 -39.181 12.692 1 88.28 49 PRO B CA 1
ATOM 1477 C C . PRO B 1 49 ? -1.028 -39.8 11.999 1 88.28 49 PRO B C 1
ATOM 1479 O O . PRO B 1 49 ? 0.114 -39.492 12.352 1 88.28 49 PRO B O 1
ATOM 1482 N N . GLU B 1 50 ? -1.261 -40.642 10.916 1 89.87 50 GLU B N 1
ATOM 1483 C CA . GLU B 1 50 ? -0.147 -41.395 10.347 1 89.87 50 GLU B CA 1
ATOM 1484 C C . GLU B 1 50 ? 0.244 -40.851 8.976 1 89.87 50 GLU B C 1
ATOM 1486 O O . GLU B 1 50 ? 1.259 -41.258 8.407 1 89.87 50 GLU B O 1
ATOM 1491 N N . ALA B 1 51 ? -0.484 -39.98 8.421 1 89.61 51 ALA B N 1
ATOM 1492 C CA . ALA B 1 51 ? -0.158 -39.567 7.058 1 89.61 51 ALA B CA 1
ATOM 1493 C C . ALA B 1 51 ? -0.912 -38.298 6.674 1 89.61 51 ALA B C 1
ATOM 1495 O O . ALA B 1 51 ? -1.896 -37.932 7.321 1 89.61 51 ALA B O 1
ATOM 1496 N N . THR B 1 52 ? -0.346 -37.533 5.7 1 87.16 52 THR B N 1
ATOM 1497 C CA . THR B 1 52 ? -1.095 -36.519 4.967 1 87.16 52 THR B CA 1
ATOM 1498 C C . THR B 1 52 ? -1.652 -37.092 3.667 1 87.16 52 THR B C 1
ATOM 1500 O O . THR B 1 52 ? -0.907 -37.653 2.861 1 87.16 52 THR B O 1
ATOM 1503 N N . ILE B 1 53 ? -2.961 -37.102 3.498 1 89.47 53 ILE B N 1
ATOM 1504 C CA . ILE B 1 53 ? -3.616 -37.619 2.301 1 89.47 53 ILE B CA 1
ATOM 1505 C C . ILE B 1 53 ? -4.042 -36.459 1.404 1 89.47 53 ILE B C 1
ATOM 1507 O O . ILE B 1 53 ? -4.831 -35.605 1.816 1 89.47 53 ILE B O 1
ATOM 1511 N N . TYR B 1 54 ? -3.473 -36.542 0.187 1 86.61 54 TYR B N 1
ATOM 1512 C CA . TYR B 1 54 ? -3.812 -35.507 -0.783 1 86.61 54 TYR B CA 1
ATOM 1513 C C . TYR B 1 54 ? -4.981 -35.942 -1.658 1 86.61 54 TYR B C 1
ATOM 1515 O O . TYR B 1 54 ? -5.251 -37.138 -1.796 1 86.61 54 TYR B O 1
ATOM 1523 N N . ALA B 1 55 ? -5.574 -34.968 -2.226 1 89.06 55 ALA B N 1
ATOM 1524 C CA . ALA B 1 55 ? -6.631 -35.243 -3.194 1 89.06 55 ALA B CA 1
ATOM 1525 C C . ALA B 1 55 ? -6.132 -36.164 -4.305 1 89.06 55 ALA B C 1
ATOM 1527 O O . ALA B 1 55 ? -4.93 -36.226 -4.574 1 89.06 55 ALA B O 1
ATOM 1528 N N . PRO B 1 56 ? -7.112 -36.903 -4.944 1 91.71 56 PRO B N 1
ATOM 1529 C CA . PRO B 1 56 ? -6.718 -37.766 -6.06 1 91.71 56 PRO B CA 1
ATOM 1530 C C . PRO B 1 56 ? -5.967 -37.01 -7.154 1 91.71 56 PRO B C 1
ATOM 1532 O O . PRO B 1 56 ? -6.173 -35.807 -7.33 1 91.71 56 PRO B O 1
ATOM 1535 N N . ALA B 1 57 ? -5.118 -37.677 -7.859 1 92.52 57 ALA B N 1
ATOM 1536 C CA . ALA B 1 57 ? -4.258 -37.104 -8.891 1 92.52 57 ALA B CA 1
ATOM 1537 C C . ALA B 1 57 ? -5.077 -36.337 -9.925 1 92.52 57 ALA B C 1
ATOM 1539 O O . ALA B 1 57 ? -4.649 -35.287 -10.411 1 92.52 57 ALA B O 1
ATOM 1540 N N . GLU B 1 58 ? -6.206 -36.915 -10.205 1 94.19 58 GLU B N 1
ATOM 1541 C CA . GLU B 1 58 ? -7.066 -36.276 -11.197 1 94.19 58 GLU B CA 1
ATOM 1542 C C . GLU B 1 58 ? -7.547 -34.911 -10.711 1 94.19 58 GLU B C 1
ATOM 1544 O O . GLU B 1 58 ? -7.577 -33.948 -11.48 1 94.19 58 GLU B O 1
ATOM 1549 N N . LEU B 1 59 ? -7.87 -34.868 -9.495 1 93.29 59 LEU B N 1
ATOM 1550 C CA . LEU B 1 59 ? -8.329 -33.61 -8.918 1 93.29 59 LEU B CA 1
ATOM 1551 C C . LEU B 1 59 ? -7.182 -32.61 -8.813 1 93.29 59 LEU B C 1
ATOM 1553 O O . LEU B 1 59 ? -7.369 -31.416 -9.058 1 93.29 59 LEU B O 1
ATOM 1557 N N . GLN B 1 60 ? -6.074 -33.072 -8.495 1 94.21 60 GLN B N 1
ATOM 1558 C CA . GLN B 1 60 ? -4.895 -32.215 -8.428 1 94.21 60 GLN B CA 1
ATOM 1559 C C . GLN B 1 60 ? -4.585 -31.598 -9.788 1 94.21 60 GLN B C 1
ATOM 1561 O O . GLN B 1 60 ? -4.279 -30.408 -9.881 1 94.21 60 GLN B O 1
ATOM 1566 N N . LYS B 1 61 ? -4.644 -32.405 -10.795 1 95.95 61 LYS B N 1
ATOM 1567 C CA . LYS B 1 61 ? -4.384 -31.923 -12.148 1 95.95 61 LYS B CA 1
ATOM 1568 C C . LYS B 1 61 ? -5.41 -30.873 -12.565 1 95.95 61 LYS B C 1
ATOM 1570 O O . LYS B 1 61 ? -5.062 -29.875 -13.199 1 95.95 61 LYS B O 1
ATOM 1575 N N . GLU B 1 62 ? -6.587 -31.146 -12.222 1 95.84 62 GLU B N 1
ATOM 1576 C CA . GLU B 1 62 ? -7.643 -30.19 -12.54 1 95.84 62 GLU B CA 1
ATOM 1577 C C . GLU B 1 62 ? -7.381 -28.839 -11.881 1 95.84 62 GLU B C 1
ATOM 1579 O O . GLU B 1 62 ? -7.56 -27.792 -12.506 1 95.84 62 GLU B O 1
ATOM 1584 N N . MET B 1 63 ? -6.978 -28.871 -10.662 1 95.57 63 MET B N 1
ATOM 1585 C CA . MET B 1 63 ? -6.685 -27.64 -9.934 1 95.57 63 MET B CA 1
ATOM 1586 C C . MET B 1 63 ? -5.503 -26.906 -10.56 1 95.57 63 MET B C 1
ATOM 1588 O O . MET B 1 63 ? -5.54 -25.685 -10.72 1 95.57 63 MET B O 1
ATOM 1592 N N . TYR B 1 64 ? -4.549 -27.62 -10.907 1 96.98 64 TYR B N 1
ATOM 1593 C CA . TYR B 1 64 ? -3.386 -27.054 -11.582 1 96.98 64 TYR B CA 1
ATOM 1594 C C . TYR B 1 64 ? -3.783 -26.41 -12.905 1 96.98 64 TYR B C 1
ATOM 1596 O O . TYR B 1 64 ? -3.382 -25.281 -13.198 1 96.98 64 TYR B O 1
ATOM 1604 N N . ASP B 1 65 ? -4.528 -27.151 -13.698 1 98.16 65 ASP B N 1
ATOM 1605 C CA . ASP B 1 65 ? -4.933 -26.662 -15.013 1 98.16 65 ASP B CA 1
ATOM 1606 C C . ASP B 1 65 ? -5.746 -25.375 -14.894 1 98.16 65 ASP B C 1
ATOM 1608 O O . ASP B 1 65 ? -5.574 -24.45 -15.69 1 98.16 65 ASP B O 1
ATOM 1612 N N . ARG B 1 66 ? -6.58 -25.344 -13.945 1 97.42 66 ARG B N 1
ATOM 1613 C CA . ARG B 1 66 ? -7.383 -24.148 -13.711 1 97.42 66 ARG B CA 1
ATOM 1614 C C . ARG B 1 66 ? -6.505 -22.97 -13.303 1 97.42 66 ARG B C 1
ATOM 1616 O O . ARG B 1 66 ? -6.705 -21.848 -13.773 1 97.42 66 ARG B O 1
ATOM 1623 N N . ALA B 1 67 ? -5.599 -23.237 -12.451 1 98.04 67 ALA B N 1
ATOM 1624 C CA . ALA B 1 67 ? -4.667 -22.207 -11.999 1 98.04 67 ALA B CA 1
ATOM 1625 C C . ALA B 1 67 ? -3.832 -21.676 -13.16 1 98.04 67 ALA B C 1
ATOM 1627 O O . ALA B 1 67 ? -3.631 -20.465 -13.285 1 98.04 67 ALA B O 1
ATOM 1628 N N . GLU B 1 68 ? -3.39 -22.533 -13.961 1 98.38 68 GLU B N 1
ATOM 1629 C CA . GLU B 1 68 ? -2.591 -22.161 -15.125 1 98.38 68 GLU B CA 1
ATOM 1630 C C . GLU B 1 68 ? -3.401 -21.312 -16.101 1 98.38 68 GLU B C 1
ATOM 1632 O O . GLU B 1 68 ? -2.892 -20.331 -16.648 1 98.38 68 GLU B O 1
ATOM 1637 N N . ALA B 1 69 ? -4.601 -21.742 -16.32 1 98.56 69 ALA B N 1
ATOM 1638 C CA . ALA B 1 69 ? -5.472 -21.004 -17.231 1 98.56 69 ALA B CA 1
ATOM 1639 C C . ALA B 1 69 ? -5.725 -19.588 -16.721 1 98.56 69 ALA B C 1
ATOM 1641 O O . ALA B 1 69 ? -5.715 -18.63 -17.498 1 98.56 69 ALA B O 1
ATOM 1642 N N . LEU B 1 70 ? -5.946 -19.508 -15.484 1 98.25 70 LEU B N 1
ATOM 1643 C CA . LEU B 1 70 ? -6.167 -18.205 -14.867 1 98.25 70 LEU B CA 1
ATOM 1644 C C . LEU B 1 70 ? -4.944 -17.309 -15.033 1 98.25 70 LEU B C 1
ATOM 1646 O O . LEU B 1 70 ? -5.066 -16.156 -15.451 1 98.25 70 LEU B O 1
ATOM 1650 N N . LEU B 1 71 ? -3.809 -17.835 -14.693 1 98.6 71 LEU B N 1
ATOM 1651 C CA . LEU B 1 71 ? -2.569 -17.075 -14.802 1 98.6 71 LEU B CA 1
ATOM 1652 C C . LEU B 1 71 ? -2.291 -16.694 -16.252 1 98.6 71 LEU B C 1
ATOM 1654 O O . LEU B 1 71 ? -1.745 -15.622 -16.523 1 98.6 71 LEU B O 1
ATOM 1658 N N . ALA B 1 72 ? -2.672 -17.541 -17.194 1 98.54 72 ALA B N 1
ATOM 1659 C CA . ALA B 1 72 ? -2.482 -17.265 -18.615 1 98.54 72 ALA B CA 1
ATOM 1660 C C . ALA B 1 72 ? -3.266 -16.027 -19.044 1 98.54 72 ALA B C 1
ATOM 1662 O O . ALA B 1 72 ? -2.834 -15.288 -19.931 1 98.54 72 ALA B O 1
ATOM 1663 N N . GLU B 1 73 ? -4.386 -15.828 -18.461 1 98.43 73 GLU B N 1
ATOM 1664 C CA . GLU B 1 73 ? -5.147 -14.613 -18.739 1 98.43 73 GLU B CA 1
ATOM 1665 C C . GLU B 1 73 ? -4.357 -13.366 -18.353 1 98.43 73 GLU B C 1
ATOM 1667 O O . GLU B 1 73 ? -4.36 -12.373 -19.083 1 98.43 73 GLU B O 1
ATOM 1672 N N . ALA B 1 74 ? -3.706 -13.401 -17.208 1 98.65 74 ALA B N 1
ATOM 1673 C CA . ALA B 1 74 ? -2.829 -12.306 -16.801 1 98.65 74 ALA B CA 1
ATOM 1674 C C . ALA B 1 74 ? -1.665 -12.144 -17.774 1 98.65 74 ALA B C 1
ATOM 1676 O O . ALA B 1 74 ? -1.24 -11.023 -18.063 1 98.65 74 ALA B O 1
ATOM 1677 N N . GLY B 1 75 ? -1.196 -13.268 -18.21 1 98.68 75 GLY B N 1
ATOM 1678 C CA . GLY B 1 75 ? -0.105 -13.267 -19.171 1 98.68 75 GLY B CA 1
ATOM 1679 C C . GLY B 1 75 ? -0.44 -12.532 -20.455 1 98.68 75 GLY B C 1
ATOM 1680 O O . GLY B 1 75 ? 0.405 -11.828 -21.011 1 98.68 75 GLY B O 1
ATOM 1681 N N . LYS B 1 76 ? -1.628 -12.655 -20.895 1 98.63 76 LYS B N 1
ATOM 1682 C CA . LYS B 1 76 ? -2.067 -11.95 -22.097 1 98.63 76 LYS B CA 1
ATOM 1683 C C . LYS B 1 76 ? -1.997 -10.438 -21.904 1 98.63 76 LYS B C 1
ATOM 1685 O O . LYS B 1 76 ? -1.644 -9.705 -22.83 1 98.63 76 LYS B O 1
ATOM 1690 N N . ARG B 1 77 ? -2.279 -10.013 -20.71 1 98.26 77 ARG B N 1
ATOM 1691 C CA . ARG B 1 77 ? -2.309 -8.584 -20.414 1 98.26 77 ARG B CA 1
ATOM 1692 C C . ARG B 1 77 ? -0.898 -8.029 -20.25 1 98.26 77 ARG B C 1
ATOM 1694 O O . ARG B 1 77 ? -0.684 -6.82 -20.362 1 98.26 77 ARG B O 1
ATOM 1701 N N . THR B 1 78 ? 0.023 -8.942 -19.965 1 98.65 78 THR B N 1
ATOM 1702 C CA . THR B 1 78 ? 1.377 -8.47 -19.697 1 98.65 78 THR B CA 1
ATOM 1703 C C . THR B 1 78 ? 2.314 -8.833 -20.845 1 98.65 78 THR B C 1
ATOM 1705 O O . THR B 1 78 ? 3.521 -8.593 -20.769 1 98.65 78 THR B O 1
ATOM 1708 N N . ALA B 1 79 ? 1.811 -9.374 -21.909 1 98.05 79 ALA B N 1
ATOM 1709 C CA . ALA B 1 79 ? 2.6 -9.951 -22.995 1 98.05 79 ALA B CA 1
ATOM 1710 C C . ALA B 1 79 ? 3.442 -8.884 -23.688 1 98.05 79 ALA B C 1
ATOM 1712 O O . ALA B 1 79 ? 4.496 -9.185 -24.252 1 98.05 79 ALA B O 1
ATOM 1713 N N . HIS B 1 80 ? 2.985 -7.674 -23.661 1 97.87 80 HIS B N 1
ATOM 1714 C CA . HIS B 1 80 ? 3.678 -6.587 -24.345 1 97.87 80 HIS B CA 1
ATOM 1715 C C . HIS B 1 80 ? 4.856 -6.08 -23.519 1 97.87 80 HIS B C 1
ATOM 1717 O O . HIS B 1 80 ? 5.698 -5.335 -24.025 1 97.87 80 HIS B O 1
ATOM 1723 N N . LEU B 1 81 ? 4.895 -6.477 -22.217 1 97.7 81 LEU B N 1
ATOM 1724 C CA . LEU B 1 81 ? 5.992 -6.065 -21.349 1 97.7 81 LEU B CA 1
ATOM 1725 C C . LEU B 1 81 ? 7.205 -6.969 -21.539 1 97.7 81 LEU B C 1
ATOM 1727 O O . LEU B 1 81 ? 7.081 -8.196 -21.511 1 97.7 81 LEU B O 1
ATOM 1731 N N . LEU B 1 82 ? 8.357 -6.47 -21.687 1 93.94 82 LEU B N 1
ATOM 1732 C CA . LEU B 1 82 ? 9.57 -7.209 -22.017 1 93.94 82 LEU B CA 1
ATOM 1733 C C . LEU B 1 82 ? 10.008 -8.086 -20.848 1 93.94 82 LEU B C 1
ATOM 1735 O O . LEU B 1 82 ? 10.534 -9.182 -21.052 1 93.94 82 LEU B O 1
ATOM 1739 N N . HIS B 1 83 ? 9.854 -7.58 -19.633 1 96.48 83 HIS B N 1
ATOM 1740 C CA . HIS B 1 83 ? 10.364 -8.296 -18.468 1 96.48 83 HIS B CA 1
ATOM 1741 C C . HIS B 1 83 ? 9.238 -8.648 -17.502 1 96.48 83 HIS B C 1
ATOM 1743 O O . HIS B 1 83 ? 9.347 -8.403 -16.298 1 96.48 83 HIS B O 1
ATOM 1749 N N . ALA B 1 84 ? 8.196 -9.237 -18.038 1 98.36 84 ALA B N 1
ATOM 1750 C CA . ALA B 1 84 ? 7.118 -9.78 -17.214 1 98.36 84 ALA B CA 1
ATOM 1751 C C . ALA B 1 84 ? 7.204 -11.301 -17.132 1 98.36 84 ALA B C 1
ATOM 1753 O O . ALA B 1 84 ? 7.488 -11.968 -18.13 1 98.36 84 ALA B O 1
ATOM 1754 N N . LYS B 1 85 ? 7.025 -11.808 -15.952 1 98.55 85 LYS B N 1
ATOM 1755 C CA . LYS B 1 85 ? 7.043 -13.252 -15.735 1 98.55 85 LYS B CA 1
ATOM 1756 C C . LYS B 1 85 ? 5.787 -13.714 -15.002 1 98.55 85 LYS B C 1
ATOM 1758 O O . LYS B 1 85 ? 5.269 -13.003 -14.139 1 98.55 85 LYS B O 1
ATOM 1763 N N . LEU B 1 86 ? 5.403 -14.864 -15.371 1 98.81 86 LEU B N 1
ATOM 1764 C CA . LEU B 1 86 ? 4.297 -15.532 -14.694 1 98.81 86 LEU B CA 1
ATOM 1765 C C . LEU B 1 86 ? 4.811 -16.621 -13.759 1 98.81 86 LEU B C 1
ATOM 1767 O O . LEU B 1 86 ? 5.683 -17.408 -14.135 1 98.81 86 LEU B O 1
ATOM 1771 N N . GLU B 1 87 ? 4.299 -16.601 -12.588 1 98.82 87 GLU B N 1
ATOM 1772 C CA . GLU B 1 87 ? 4.723 -17.584 -11.595 1 98.82 87 GLU B CA 1
ATOM 1773 C C . GLU B 1 87 ? 3.525 -18.308 -10.989 1 98.82 87 GLU B C 1
ATOM 1775 O O . GLU B 1 87 ? 2.622 -17.674 -10.439 1 98.82 87 GLU B O 1
ATOM 1780 N N . LEU B 1 88 ? 3.507 -19.615 -11.105 1 98.74 88 LEU B N 1
ATOM 1781 C CA . LEU B 1 88 ? 2.5 -20.467 -10.482 1 98.74 88 LEU B CA 1
ATOM 1782 C C . LEU B 1 88 ? 3.098 -21.252 -9.319 1 98.74 88 LEU B C 1
ATOM 1784 O O . LEU B 1 88 ? 4.101 -21.95 -9.486 1 98.74 88 LEU B O 1
ATOM 1788 N N . MET B 1 89 ? 2.471 -21.097 -8.182 1 97.85 89 MET B N 1
ATOM 1789 C CA . MET B 1 89 ? 2.992 -21.774 -6.997 1 97.85 89 MET B CA 1
ATOM 1790 C C . MET B 1 89 ? 1.876 -22.495 -6.248 1 97.85 89 MET B C 1
ATOM 1792 O O . MET B 1 89 ? 0.704 -22.136 -6.376 1 97.85 89 MET B O 1
ATOM 1796 N N . GLN B 1 90 ? 2.27 -23.49 -5.52 1 96.1 90 GLN B N 1
ATOM 1797 C CA . GLN B 1 90 ? 1.351 -24.208 -4.644 1 96.1 90 GLN B CA 1
ATOM 1798 C C . GLN B 1 90 ? 1.627 -23.89 -3.177 1 96.1 90 GLN B C 1
ATOM 1800 O O . GLN B 1 90 ? 2.785 -23.817 -2.76 1 96.1 90 GLN B O 1
ATOM 1805 N N . GLY B 1 91 ? 0.583 -23.65 -2.406 1 95.3 91 GLY B N 1
ATOM 1806 C CA . GLY B 1 91 ? 0.77 -23.418 -0.983 1 95.3 91 GLY B CA 1
ATOM 1807 C C . GLY B 1 91 ? -0.142 -22.34 -0.43 1 95.3 91 GLY B C 1
ATOM 1808 O O . GLY B 1 91 ? -1.255 -22.147 -0.924 1 95.3 91 GLY B O 1
ATOM 1809 N N . SER B 1 92 ? 0.242 -21.75 0.713 1 94.81 92 SER B N 1
ATOM 1810 C CA . SER B 1 92 ? -0.463 -20.619 1.308 1 94.81 92 SER B CA 1
ATOM 1811 C C . SER B 1 92 ? -0.186 -19.33 0.541 1 94.81 92 SER B C 1
ATOM 1813 O O . SER B 1 92 ? 0.972 -18.952 0.349 1 94.81 92 SER B O 1
ATOM 1815 N N . PRO B 1 93 ? -1.203 -18.724 0.147 1 97.07 93 PRO B N 1
ATOM 1816 C CA . PRO B 1 93 ? -1.006 -17.572 -0.737 1 97.07 93 PRO B CA 1
ATOM 1817 C C . PRO B 1 93 ? -0.098 -16.508 -0.126 1 97.07 93 PRO B C 1
ATOM 1819 O O . PRO B 1 93 ? 0.878 -16.089 -0.755 1 97.07 93 PRO B O 1
ATOM 1822 N N . ALA B 1 94 ? -0.337 -16.113 1.09 1 98 94 ALA B N 1
ATOM 1823 C CA . ALA B 1 94 ? 0.454 -15.048 1.701 1 98 94 ALA B CA 1
ATOM 1824 C C . ALA B 1 94 ? 1.901 -15.488 1.907 1 98 94 ALA B C 1
ATOM 1826 O O . ALA B 1 94 ? 2.833 -14.769 1.539 1 98 94 ALA B O 1
ATOM 1827 N N . ASP B 1 95 ? 2.091 -16.72 2.442 1 98.23 95 ASP B N 1
ATOM 1828 C CA . ASP B 1 95 ? 3.433 -17.222 2.719 1 98.23 95 ASP B CA 1
ATOM 1829 C C . ASP B 1 95 ? 4.235 -17.385 1.43 1 98.23 95 ASP B C 1
ATOM 1831 O O . ASP B 1 95 ? 5.399 -16.986 1.362 1 98.23 95 ASP B O 1
ATOM 1835 N N . SER B 1 96 ? 3.583 -17.937 0.483 1 98.51 96 SER B N 1
ATOM 1836 C CA . SER B 1 96 ? 4.249 -18.177 -0.793 1 98.51 96 SER B CA 1
ATOM 1837 C C . SER B 1 96 ? 4.643 -16.866 -1.466 1 98.51 96 SER B C 1
ATOM 1839 O O . SER B 1 96 ? 5.748 -16.743 -1.998 1 98.51 96 SER B O 1
ATOM 1841 N N . LEU B 1 97 ? 3.779 -15.884 -1.403 1 98.71 97 LEU B N 1
ATOM 1842 C CA . LEU B 1 97 ? 4.053 -14.584 -2.005 1 98.71 97 LEU B CA 1
ATOM 1843 C C . LEU B 1 97 ? 5.211 -13.89 -1.297 1 98.71 97 LEU B C 1
ATOM 1845 O O . LEU B 1 97 ? 6.105 -13.343 -1.947 1 98.71 97 LEU B O 1
ATOM 1849 N N . LEU B 1 98 ? 5.196 -13.893 0.012 1 98.79 98 LEU B N 1
ATOM 1850 C CA . LEU B 1 98 ? 6.244 -13.252 0.799 1 98.79 98 LEU B CA 1
ATOM 1851 C C . LEU B 1 98 ? 7.59 -13.929 0.566 1 98.79 98 LEU B C 1
ATOM 1853 O O . LEU B 1 98 ? 8.612 -13.255 0.418 1 98.79 98 LEU B O 1
ATOM 1857 N N . GLN B 1 99 ? 7.567 -15.219 0.497 1 98.75 99 GLN B N 1
ATOM 1858 C CA . GLN B 1 99 ? 8.791 -15.964 0.225 1 98.75 99 GLN B CA 1
ATOM 1859 C C . GLN B 1 99 ? 9.325 -15.656 -1.171 1 98.75 99 GLN B C 1
ATOM 1861 O O . GLN B 1 99 ? 10.529 -15.465 -1.353 1 98.75 99 GLN B O 1
ATOM 1866 N N . TYR B 1 100 ? 8.448 -15.628 -2.143 1 98.79 100 TYR B N 1
ATOM 1867 C CA . TYR B 1 100 ? 8.849 -15.308 -3.508 1 98.79 100 TYR B CA 1
ATOM 1868 C C . TYR B 1 100 ? 9.466 -13.916 -3.583 1 98.79 100 TYR B C 1
ATOM 1870 O O . TYR B 1 100 ? 10.515 -13.728 -4.204 1 98.79 100 TYR B O 1
ATOM 1878 N N . ALA B 1 101 ? 8.806 -12.922 -2.976 1 98.7 101 ALA B N 1
ATOM 1879 C CA . ALA B 1 101 ? 9.28 -11.54 -2.986 1 98.7 101 ALA B CA 1
ATOM 1880 C C . ALA B 1 101 ? 10.674 -11.433 -2.374 1 98.7 101 ALA B C 1
ATOM 1882 O O . ALA B 1 101 ? 11.543 -10.742 -2.91 1 98.7 101 ALA B O 1
ATOM 1883 N N . ASP B 1 102 ? 10.854 -12.15 -1.288 1 98.53 102 ASP B N 1
ATOM 1884 C CA . ASP B 1 102 ? 12.141 -12.129 -0.601 1 98.53 102 ASP B CA 1
ATOM 1885 C C . ASP B 1 102 ? 13.223 -12.805 -1.441 1 98.53 102 ASP B C 1
ATOM 1887 O O . ASP B 1 102 ? 14.285 -12.225 -1.678 1 98.53 102 ASP B O 1
ATOM 1891 N N . LYS B 1 103 ? 12.883 -13.963 -1.919 1 98.42 103 LYS B N 1
ATOM 1892 C CA . LYS B 1 103 ? 13.836 -14.772 -2.673 1 98.42 103 LYS B CA 1
ATOM 1893 C C . LYS B 1 103 ? 14.282 -14.054 -3.944 1 98.42 103 LYS B C 1
ATOM 1895 O O . LYS B 1 103 ? 15.434 -14.181 -4.364 1 98.42 103 LYS B O 1
ATOM 1900 N N . HIS B 1 104 ? 13.37 -13.306 -4.571 1 98.26 104 HIS B N 1
ATOM 1901 C CA . HIS B 1 104 ? 13.656 -12.748 -5.888 1 98.26 104 HIS B CA 1
ATOM 1902 C C . HIS B 1 104 ? 13.942 -11.252 -5.802 1 98.26 104 HIS B C 1
ATOM 1904 O O . HIS B 1 104 ? 13.976 -10.563 -6.824 1 98.26 104 HIS B O 1
ATOM 1910 N N . GLY B 1 105 ? 14.032 -10.74 -4.6 1 97.84 105 GLY B N 1
ATOM 1911 C CA . GLY B 1 105 ? 14.45 -9.36 -4.41 1 97.84 105 GLY B CA 1
ATOM 1912 C C . GLY B 1 105 ? 13.421 -8.354 -4.889 1 97.84 105 GLY B C 1
ATOM 1913 O O . GLY B 1 105 ? 13.754 -7.415 -5.615 1 97.84 105 GLY B O 1
ATOM 1914 N N . ALA B 1 106 ? 12.164 -8.566 -4.556 1 98.52 106 ALA B N 1
ATOM 1915 C CA . ALA B 1 106 ? 11.121 -7.602 -4.895 1 98.52 106 ALA B CA 1
ATOM 1916 C C . ALA B 1 106 ? 11.39 -6.25 -4.24 1 98.52 106 ALA B C 1
ATOM 1918 O O . ALA B 1 106 ? 11.816 -6.187 -3.084 1 98.52 106 ALA B O 1
ATOM 1919 N N . ALA B 1 107 ? 11.119 -5.205 -4.993 1 98.51 107 ALA B N 1
ATOM 1920 C CA . ALA B 1 107 ? 11.235 -3.851 -4.458 1 98.51 107 ALA B CA 1
ATOM 1921 C C . ALA B 1 107 ? 9.866 -3.288 -4.089 1 98.51 107 ALA B C 1
ATOM 1923 O O . ALA B 1 107 ? 9.771 -2.291 -3.369 1 98.51 107 ALA B O 1
ATOM 1924 N N . LEU B 1 108 ? 8.837 -3.971 -4.586 1 98.71 108 LEU B N 1
ATOM 1925 C CA . LEU B 1 108 ? 7.453 -3.579 -4.344 1 98.71 108 LEU B CA 1
ATOM 1926 C C . LEU B 1 108 ? 6.513 -4.767 -4.518 1 98.71 108 LEU B C 1
ATOM 1928 O O . LEU B 1 108 ? 6.665 -5.552 -5.458 1 98.71 108 LEU B O 1
ATOM 1932 N N . ILE B 1 109 ? 5.611 -4.887 -3.615 1 98.91 109 ILE B N 1
ATOM 1933 C CA . ILE B 1 109 ? 4.492 -5.803 -3.809 1 98.91 109 ILE B CA 1
ATOM 1934 C C . ILE B 1 109 ? 3.219 -5.009 -4.095 1 98.91 109 ILE B C 1
ATOM 1936 O O . ILE B 1 109 ? 2.895 -4.062 -3.375 1 98.91 109 ILE B O 1
ATOM 1940 N N . VAL B 1 110 ? 2.502 -5.352 -5.16 1 98.92 110 VAL B N 1
ATOM 1941 C CA . VAL B 1 110 ? 1.201 -4.783 -5.498 1 98.92 110 VAL B CA 1
ATOM 1942 C C . VAL B 1 110 ? 0.111 -5.834 -5.309 1 98.92 110 VAL B C 1
ATOM 1944 O O . VAL B 1 110 ? 0.158 -6.904 -5.921 1 98.92 110 VAL B O 1
ATOM 1947 N N . ILE B 1 111 ? -0.903 -5.488 -4.482 1 98.86 111 ILE B N 1
ATOM 1948 C CA . ILE B 1 111 ? -1.895 -6.507 -4.155 1 98.86 111 ILE B CA 1
ATOM 1949 C C . ILE B 1 111 ? -3.275 -5.865 -4.04 1 98.86 111 ILE B C 1
ATOM 1951 O O . ILE B 1 111 ? -3.392 -4.685 -3.702 1 98.86 111 ILE B O 1
ATOM 1955 N N . GLY B 1 112 ? -4.28 -6.637 -4.379 1 98.48 112 GLY B N 1
ATOM 1956 C CA . GLY B 1 112 ? -5.641 -6.206 -4.098 1 98.48 112 GLY B CA 1
ATOM 1957 C C . GLY B 1 112 ? -6.004 -6.302 -2.628 1 98.48 112 GLY B C 1
ATOM 1958 O O . GLY B 1 112 ? -5.526 -7.191 -1.921 1 98.48 112 GLY B O 1
ATOM 1959 N N . SER B 1 113 ? -6.92 -5.523 -2.214 1 97.61 113 SER B N 1
ATOM 1960 C CA . SER B 1 113 ? -7.342 -5.529 -0.817 1 97.61 113 SER B CA 1
ATOM 1961 C C . SER B 1 113 ? -8.198 -6.752 -0.503 1 97.61 113 SER B C 1
ATOM 1963 O O . SER B 1 113 ? -8.274 -7.184 0.649 1 97.61 113 SER B O 1
ATOM 1965 N N . ARG B 1 114 ? -8.873 -7.223 -1.604 1 96.17 114 ARG B N 1
ATOM 1966 C CA . ARG B 1 114 ? -9.743 -8.388 -1.476 1 96.17 114 ARG B CA 1
ATOM 1967 C C . ARG B 1 114 ? -9.484 -9.39 -2.597 1 96.17 114 ARG B C 1
ATOM 1969 O O . ARG B 1 114 ? -9.067 -9.009 -3.693 1 96.17 114 ARG B O 1
ATOM 1976 N N . GLY B 1 115 ? -9.709 -10.636 -2.255 1 94.44 115 GLY B N 1
ATOM 1977 C CA . GLY B 1 115 ? -9.585 -11.705 -3.233 1 94.44 115 GLY B CA 1
ATOM 1978 C C . GLY B 1 115 ? -10.882 -12.458 -3.462 1 94.44 115 GLY B C 1
ATOM 1979 O O . GLY B 1 115 ? -11.963 -11.949 -3.158 1 94.44 115 GLY B O 1
ATOM 1980 N N . LEU B 1 116 ? -10.762 -13.544 -4.016 1 91.08 116 LEU B N 1
ATOM 1981 C CA . LEU B 1 116 ? -11.922 -14.346 -4.388 1 91.08 116 LEU B CA 1
ATOM 1982 C C . LEU B 1 116 ? -12.734 -14.731 -3.157 1 91.08 116 LEU B C 1
ATOM 1984 O O . LEU B 1 116 ? -13.957 -14.872 -3.234 1 91.08 116 LEU B O 1
ATOM 1988 N N . GLY B 1 117 ? -12.148 -14.863 -2.075 1 83.94 117 GLY B N 1
ATOM 1989 C CA . GLY B 1 117 ? -12.849 -15.286 -0.873 1 83.94 117 GLY B CA 1
ATOM 1990 C C . GLY B 1 117 ? -13.205 -14.134 0.047 1 83.94 117 GLY B C 1
ATOM 1991 O O . GLY B 1 117 ? -13.692 -14.349 1.159 1 83.94 117 GLY B O 1
ATOM 1992 N N . GLY B 1 118 ? -13.024 -12.941 -0.447 1 80.87 118 GLY B N 1
ATOM 1993 C CA . GLY B 1 118 ? -13.245 -11.808 0.437 1 80.87 118 GLY B CA 1
ATOM 1994 C C . GLY B 1 118 ? -14.708 -11.426 0.562 1 80.87 118 GLY B C 1
ATOM 1995 O O . GLY B 1 118 ? -15.457 -11.487 -0.415 1 80.87 118 GLY B O 1
ATOM 1996 N N . LEU B 1 119 ? -15.14 -11.191 1.766 1 82.33 119 LEU B N 1
ATOM 1997 C CA . LEU B 1 119 ? -16.491 -10.705 2.023 1 82.33 119 LEU B CA 1
ATOM 1998 C C . LEU B 1 119 ? -16.526 -9.18 2.042 1 82.33 119 LEU B C 1
ATOM 2000 O O . LEU B 1 119 ? -15.575 -8.539 2.495 1 82.33 119 LEU B O 1
ATOM 2004 N N . ARG B 1 120 ? -17.532 -8.582 1.67 1 77.39 120 ARG B N 1
ATOM 2005 C CA . ARG B 1 120 ? -17.684 -7.137 1.542 1 77.39 120 ARG B CA 1
ATOM 2006 C C . ARG B 1 120 ? -17.528 -6.447 2.893 1 77.39 120 ARG B C 1
ATOM 2008 O O . ARG B 1 120 ? -17.081 -5.301 2.963 1 77.39 120 ARG B O 1
ATOM 2015 N N . GLU B 1 121 ? -17.868 -7.335 3.914 1 82.99 121 GLU B N 1
ATOM 2016 C CA . GLU B 1 121 ? -17.849 -6.753 5.252 1 82.99 121 GLU B CA 1
ATOM 2017 C C . GLU B 1 121 ? -16.419 -6.526 5.735 1 82.99 121 GLU B C 1
ATOM 2019 O O . GLU B 1 121 ? -16.186 -5.737 6.653 1 82.99 121 GLU B O 1
ATOM 2024 N N . PHE B 1 122 ? -15.656 -7.318 5.096 1 80.41 122 PHE B N 1
ATOM 2025 C CA . PHE B 1 122 ? -14.256 -7.166 5.472 1 80.41 122 PHE B CA 1
ATOM 2026 C C . PHE B 1 122 ? -13.551 -6.18 4.548 1 80.41 122 PHE B C 1
ATOM 2028 O O . PHE B 1 122 ? -13.697 -6.253 3.326 1 80.41 122 PHE B O 1
ATOM 2035 N N . MET B 1 123 ? -12.873 -5.325 5.153 1 87.49 123 MET B N 1
ATOM 2036 C CA . MET B 1 123 ? -12.231 -4.259 4.389 1 87.49 123 MET B CA 1
ATOM 2037 C C . MET B 1 123 ? -10.938 -4.752 3.749 1 87.49 123 MET B C 1
ATOM 2039 O O . MET B 1 123 ? -10.501 -4.214 2.73 1 87.49 123 MET B O 1
ATOM 2043 N N . MET B 1 124 ? -10.413 -5.792 4.379 1 94.24 124 MET B N 1
ATOM 2044 C CA . MET B 1 124 ? -9.207 -6.379 3.803 1 94.24 124 MET B CA 1
ATOM 2045 C C . MET B 1 124 ? -9.238 -7.9 3.907 1 94.24 124 MET B C 1
ATOM 2047 O O . MET B 1 124 ? -9.644 -8.448 4.934 1 94.24 124 MET B O 1
ATOM 2051 N N . GLY B 1 125 ? -8.839 -8.48 2.903 1 95.27 125 GLY B N 1
ATOM 2052 C CA . GLY B 1 125 ? -8.74 -9.931 2.929 1 95.27 125 GLY B CA 1
ATOM 2053 C C . GLY B 1 125 ? -7.587 -10.435 3.776 1 95.27 125 GLY B C 1
ATOM 2054 O O . GLY B 1 125 ? -6.669 -9.679 4.098 1 95.27 125 GLY B O 1
ATOM 2055 N N . SER B 1 126 ? -7.617 -11.699 4.06 1 94.56 126 SER B N 1
ATOM 2056 C CA . SER B 1 126 ? -6.629 -12.319 4.938 1 94.56 126 SER B CA 1
ATOM 2057 C C . SER B 1 126 ? -5.242 -12.304 4.307 1 94.56 126 SER B C 1
ATOM 2059 O O . SER B 1 126 ? -4.246 -12.056 4.99 1 94.56 126 SER B O 1
ATOM 2061 N N . VAL B 1 127 ? -5.175 -12.511 3.019 1 96.74 127 VAL B N 1
ATOM 2062 C CA . VAL B 1 127 ? -3.884 -12.549 2.34 1 96.74 127 VAL B CA 1
ATOM 2063 C C . VAL B 1 127 ? -3.27 -11.151 2.317 1 96.74 127 VAL B C 1
ATOM 2065 O O . VAL B 1 127 ? -2.111 -10.969 2.696 1 96.74 127 VAL B O 1
ATOM 2068 N N . SER B 1 128 ? -4.022 -10.169 1.897 1 97.68 128 SER B N 1
ATOM 2069 C CA . SER B 1 128 ? -3.516 -8.801 1.848 1 97.68 128 SER B CA 1
ATOM 2070 C C . SER B 1 128 ? -3.109 -8.313 3.235 1 97.68 128 SER B C 1
ATOM 2072 O O . SER B 1 128 ? -2.073 -7.663 3.39 1 97.68 128 SER B O 1
ATOM 2074 N N . HIS B 1 129 ? -3.896 -8.658 4.18 1 96.15 129 HIS B N 1
ATOM 2075 C CA . HIS B 1 129 ? -3.571 -8.288 5.553 1 96.15 129 HIS B CA 1
ATOM 2076 C C . HIS B 1 129 ? -2.228 -8.873 5.978 1 96.15 129 HIS B C 1
ATOM 2078 O O . HIS B 1 129 ? -1.363 -8.151 6.479 1 96.15 129 HIS B O 1
ATOM 2084 N N . ASN B 1 130 ? -2.076 -10.119 5.761 1 96.74 130 ASN B N 1
ATOM 2085 C CA . ASN B 1 130 ? -0.841 -10.796 6.142 1 96.74 130 ASN B CA 1
ATOM 2086 C C . ASN B 1 130 ? 0.361 -10.237 5.387 1 96.74 130 ASN B C 1
ATOM 2088 O O . ASN B 1 130 ? 1.425 -10.028 5.972 1 96.74 130 ASN B O 1
ATOM 2092 N N . VAL B 1 131 ? 0.216 -9.92 4.149 1 98.32 131 VAL B N 1
ATOM 2093 C CA . VAL B 1 131 ? 1.305 -9.404 3.327 1 98.32 131 VAL B CA 1
ATOM 2094 C C . VAL B 1 131 ? 1.714 -8.018 3.823 1 98.32 131 VAL B C 1
ATOM 2096 O O . VAL B 1 131 ? 2.902 -7.746 4.013 1 98.32 131 VAL B O 1
ATOM 2099 N N . VAL B 1 132 ? 0.774 -7.148 4.068 1 98.09 132 VAL B N 1
ATOM 2100 C CA . VAL B 1 132 ? 1.085 -5.799 4.529 1 98.09 132 VAL B CA 1
ATOM 2101 C C . VAL B 1 132 ? 1.797 -5.865 5.878 1 98.09 132 VAL B C 1
ATOM 2103 O O . VAL B 1 132 ? 2.748 -5.119 6.123 1 98.09 132 VAL B O 1
ATOM 2106 N N . GLN B 1 133 ? 1.406 -6.791 6.653 1 96.1 133 GLN B N 1
ATOM 2107 C CA . GLN B 1 133 ? 1.943 -6.92 8.003 1 96.1 133 GLN B CA 1
ATOM 2108 C C . GLN B 1 133 ? 3.37 -7.46 7.979 1 96.1 133 GLN B C 1
ATOM 2110 O O . GLN B 1 133 ? 4.21 -7.045 8.781 1 96.1 133 GLN B O 1
ATOM 2115 N N . HIS B 1 134 ? 3.71 -8.278 6.986 1 96.99 134 HIS B N 1
ATOM 2116 C CA . HIS B 1 134 ? 4.928 -9.063 7.157 1 96.99 134 HIS B CA 1
ATOM 2117 C C . HIS B 1 134 ? 5.93 -8.774 6.044 1 96.99 134 HIS B C 1
ATOM 2119 O O . HIS B 1 134 ? 7.086 -9.195 6.12 1 96.99 134 HIS B O 1
ATOM 2125 N N . ALA B 1 135 ? 5.478 -8.117 5.032 1 97.8 135 ALA B N 1
ATOM 2126 C CA . ALA B 1 135 ? 6.406 -7.813 3.947 1 97.8 135 ALA B CA 1
ATOM 2127 C C . ALA B 1 135 ? 7.581 -6.977 4.448 1 97.8 135 ALA B C 1
ATOM 2129 O O . ALA B 1 135 ? 7.407 -6.093 5.289 1 97.8 135 ALA B O 1
ATOM 2130 N N . SER B 1 136 ? 8.72 -7.198 3.881 1 96.43 136 SER B N 1
ATOM 2131 C CA . SER B 1 136 ? 9.914 -6.427 4.211 1 96.43 136 SER B CA 1
ATOM 2132 C C . SER B 1 136 ? 10.107 -5.265 3.243 1 96.43 136 SER B C 1
ATOM 2134 O O . SER B 1 136 ? 10.991 -4.428 3.437 1 96.43 136 SER B O 1
ATOM 2136 N N . VAL B 1 137 ? 9.318 -5.229 2.205 1 97.86 137 VAL B N 1
ATOM 2137 C CA . VAL B 1 137 ? 9.387 -4.199 1.174 1 97.86 137 VAL B CA 1
ATOM 2138 C C . VAL B 1 137 ? 8.069 -3.429 1.122 1 97.86 137 VAL B C 1
ATOM 2140 O O . VAL B 1 137 ? 7.067 -3.863 1.695 1 97.86 137 VAL B O 1
ATOM 2143 N N . PRO B 1 138 ? 7.994 -2.336 0.447 1 98.59 138 PRO B N 1
ATOM 2144 C CA . PRO B 1 138 ? 6.751 -1.576 0.3 1 98.59 138 PRO B CA 1
ATOM 2145 C C . PRO B 1 138 ? 5.627 -2.399 -0.325 1 98.59 138 PRO B C 1
ATOM 2147 O O . PRO B 1 138 ? 5.883 -3.257 -1.173 1 98.59 138 PRO B O 1
ATOM 2150 N N . VAL B 1 139 ? 4.421 -2.105 0.136 1 98.87 139 VAL B N 1
ATOM 2151 C CA . VAL B 1 139 ? 3.239 -2.775 -0.395 1 98.87 139 VAL B CA 1
ATOM 2152 C C . VAL B 1 139 ? 2.228 -1.737 -0.876 1 98.87 139 VAL B C 1
ATOM 2154 O O . VAL B 1 139 ? 1.88 -0.812 -0.138 1 98.87 139 VAL B O 1
ATOM 2157 N N . LEU B 1 140 ? 1.844 -1.85 -2.086 1 98.82 140 LEU B N 1
ATOM 2158 C CA . LEU B 1 140 ? 0.749 -1.066 -2.646 1 98.82 140 LEU B CA 1
ATOM 2159 C C . LEU B 1 140 ? -0.551 -1.863 -2.637 1 98.82 140 LEU B C 1
ATOM 2161 O O . LEU B 1 140 ? -0.68 -2.855 -3.357 1 98.82 140 LEU B O 1
ATOM 2165 N N . VAL B 1 141 ? -1.443 -1.431 -1.817 1 98.79 141 VAL B N 1
ATOM 2166 C CA . VAL B 1 141 ? -2.732 -2.102 -1.682 1 98.79 141 VAL B CA 1
ATOM 2167 C C . VAL B 1 141 ? -3.771 -1.408 -2.559 1 98.79 141 VAL B C 1
ATOM 2169 O O . VAL B 1 141 ? -4.073 -0.229 -2.36 1 98.79 141 VAL B O 1
ATOM 2172 N N . ILE B 1 142 ? -4.304 -2.178 -3.442 1 98.42 142 ILE B N 1
ATOM 2173 C CA . ILE B 1 142 ? -5.291 -1.648 -4.376 1 98.42 142 ILE B CA 1
ATOM 2174 C C . ILE B 1 142 ? -6.698 -1.958 -3.87 1 98.42 142 ILE B C 1
ATOM 2176 O O . ILE B 1 142 ? -6.964 -3.065 -3.394 1 98.42 142 ILE B O 1
ATOM 2180 N N . LYS B 1 143 ? -7.509 -0.939 -4.005 1 94.77 143 LYS B N 1
ATOM 2181 C CA . LYS B 1 143 ? -8.865 -1.042 -3.473 1 94.77 143 LYS B CA 1
ATOM 2182 C C . LYS B 1 143 ? -9.876 -1.293 -4.589 1 94.77 143 LYS B C 1
ATOM 2184 O O . LYS B 1 143 ? -9.636 -0.934 -5.743 1 94.77 143 LYS B O 1
#

Radius of gyration: 21.46 Å; Cα contacts (8 Å, |Δi|>4): 572; chains: 2; bounding box: 34×70×57 Å

pLDDT: mean 95.48, std 4.63, range [77.39, 98.93]

Organism: NCBI:txid582686

Sequence (286 aa):
MLFSHVVTAFDGSVQAWRALEYAIKLAENGLAERLSVVHVYNVPYMVVPEATIYAPAELQKEMYDRAEALLAEAGKRTAHLLHAKLELMQGSPADSLLQYADKHGAALIVIGSRGLGGLREFMMGSVSHNVVQHASVPVLVIKMLFSHVVTAFDGSVQAWRALEYAIKLAENGLAERLSVVHVYNVPYMVVPEATIYAPAELQKEMYDRAEALLAEAGKRTAHLLHAKLELMQGSPADSLLQYADKHGAALIVIGSRGLGGLREFMMGSVSHNVVQHASVPVLVIK

Solvent-accessible surface area (backbone atoms only — not comparable to full-atom values): 15030 Å² total; per-residue (Å²): 114,83,23,63,22,33,35,29,49,44,77,80,23,73,27,14,51,52,18,47,52,51,54,48,51,36,37,74,69,55,32,23,65,28,38,38,43,34,31,56,44,71,76,67,65,46,80,46,104,88,45,76,47,64,58,58,68,69,56,48,49,51,54,50,53,52,52,50,54,54,52,47,56,54,44,66,77,39,61,87,47,90,47,54,45,80,41,83,44,78,49,55,54,40,62,51,50,50,50,49,36,61,75,69,56,39,48,28,37,30,28,18,28,38,50,78,84,45,52,88,87,46,62,51,18,71,46,43,49,50,38,66,48,64,48,84,42,28,32,35,37,25,100,115,83,24,64,23,34,34,28,48,43,76,80,22,73,25,13,51,52,18,48,50,52,53,47,51,36,37,76,68,56,31,24,66,28,36,37,42,35,31,56,44,71,76,67,65,45,80,47,103,88,44,77,46,64,58,57,69,69,57,49,50,50,53,50,52,51,50,50,53,55,50,46,56,54,44,65,76,38,62,87,47,90,47,54,43,81,42,82,45,77,49,54,54,40,61,50,49,50,50,48,36,60,75,69,57,36,47,30,36,29,28,20,26,38,50,78,85,44,51,88,88,46,63,52,20,70,47,43,49,49,38,65,47,63,48,84,41,28,32,36,37,25,100

Foldseek 3Di:
DQWAEEEEEADPDPQSVVLLVVVLVCLVVPNYNAYEYEYEDEWDWDDDPVDIGTDDPVVVVVRVVVRVVRQVVSCVVCVVRPHYYYYYYYDDRQVVRLVVCVVVVTQEYGYEQDDPPDDPVDRGDPSVVSNCVDHPHYYHYTD/DQWAEEEEEADPDPQSVVLLVVVLVCLVVPNYNAYEYEYEEEWDWDDDPVDIGTDDPVVVVVRVVVRVVRQVVSCVVCVVRPHYYYYYYYDDRQVVRLVVCVVVVTQEYGYEQDDPPDDPVDRGDPNLVSNCVDHPHYYHYTD